Protein AF-A0A2H9NVJ7-F1 (afdb_monomer)

Foldseek 3Di:
DDLLVVVLVVCVVPFKDWLVVSCVSVVHDSVVSVVSLVVCVVVVQKPWFLQDDPNTTIIGGPVSLVVCVVRLVSDDPLLNVLLVVCVVLQKDWLVPDDPSSNVSLVSRCSQWPWDWDADPNDITIMTGGPPDDPVVRVVSVVVVVPPPPDPDPPPPPPDDDDDDDDDDDDDDDDDDDDDDDDDDDDDDDDDDDDDDDDDDDDDDDDDDDDDDDDDDDDDDDDDDDDPPVVVPVVVVPPPPPPPPPDPPPDPPPPDPPDPPPPDPDDDDDDDDDDDDDDDDDDDDDDDDD

Mean predicted aligned error: 20.45 Å

Radius of gyration: 36.7 Å; Cα contacts (8 Å, |Δi|>4): 186; chains: 1; bounding box: 92×81×90 Å

pLDDT: mean 72.99, std 21.37, range [38.97, 97.5]

Nearest PDB structures (foldseek):
  2mlg-assembly1_A  TM=7.583E-01  e=3.151E-02  Fuselloviridae
  3e6m-assembly4_H  TM=6.220E-01  e=2.799E-02  Ruegeria pomeroyi
  4xrf-assembly1_A  TM=5.186E-01  e=1.377E-02  Bacillus cereus ATCC 14579
  1ub9-assembly1_A-2  TM=5.862E-01  e=5.366E-02  Pyrococcus horikoshii OT3
  4rgu-assembly1_A-2  TM=5.261E-01  e=1.228E-01  Acinetobacter baylyi ADP1

Structure (mmCIF, N/CA/C/O backbone):
data_AF-A0A2H9NVJ7-F1
#
_entry.id   AF-A0A2H9NVJ7-F1
#
loop_
_atom_site.group_PDB
_atom_site.id
_atom_site.type_symbol
_atom_site.label_atom_id
_atom_site.label_alt_id
_atom_site.label_comp_id
_atom_site.label_asym_id
_atom_site.label_entity_id
_atom_site.label_seq_id
_atom_site.pdbx_PDB_ins_code
_atom_site.Cartn_x
_atom_site.Cartn_y
_atom_site.Cartn_z
_atom_site.occupancy
_atom_site.B_iso_or_equiv
_atom_site.auth_seq_id
_atom_site.auth_comp_id
_atom_site.auth_asym_id
_atom_site.auth_atom_id
_atom_site.pdbx_PDB_model_num
ATOM 1 N N . MET A 1 1 ? 4.574 1.758 -29.906 1.00 70.31 1 MET A N 1
ATOM 2 C CA . MET A 1 1 ? 3.796 1.728 -28.650 1.00 70.31 1 MET A CA 1
ATOM 3 C C . MET A 1 1 ? 4.469 2.664 -27.681 1.00 70.31 1 MET A C 1
ATOM 5 O O . MET A 1 1 ? 5.683 2.565 -27.531 1.00 70.31 1 MET A O 1
ATOM 9 N N . ASP A 1 2 ? 3.703 3.551 -27.061 1.00 91.19 2 ASP A N 1
ATOM 10 C CA . ASP A 1 2 ? 4.232 4.455 -26.045 1.00 91.19 2 ASP A CA 1
ATOM 11 C C . ASP A 1 2 ? 4.721 3.659 -24.836 1.00 91.19 2 ASP A C 1
ATOM 13 O O . ASP A 1 2 ? 4.083 2.690 -24.408 1.00 91.19 2 ASP A O 1
ATOM 17 N N . SER A 1 3 ? 5.851 4.068 -24.263 1.00 93.31 3 SER A N 1
ATOM 18 C CA . SER A 1 3 ? 6.475 3.344 -23.155 1.00 93.31 3 SER A CA 1
ATOM 19 C C . SER A 1 3 ? 5.534 3.194 -21.952 1.00 93.31 3 SER A C 1
ATOM 21 O O . SER A 1 3 ? 5.498 2.136 -21.333 1.00 93.31 3 SER A O 1
ATOM 23 N N . TYR A 1 4 ? 4.696 4.199 -21.675 1.00 95.62 4 TYR A N 1
ATOM 24 C CA . TYR A 1 4 ? 3.669 4.162 -20.626 1.00 95.62 4 TYR A CA 1
ATOM 25 C C . TYR A 1 4 ? 2.626 3.054 -20.837 1.00 95.62 4 TYR A C 1
ATOM 27 O O . TYR A 1 4 ? 2.296 2.324 -19.903 1.00 95.62 4 TYR A O 1
ATOM 35 N N . GLN A 1 5 ? 2.144 2.871 -22.071 1.00 95.62 5 GLN A N 1
ATOM 36 C CA . GLN A 1 5 ? 1.185 1.808 -22.389 1.00 95.62 5 GLN A CA 1
ATOM 37 C C . GLN A 1 5 ? 1.805 0.427 -22.181 1.00 95.62 5 GLN A C 1
ATOM 39 O O . GLN A 1 5 ? 1.148 -0.477 -21.663 1.00 95.62 5 GLN A O 1
ATOM 44 N N . ARG A 1 6 ? 3.088 0.279 -22.530 1.00 96.00 6 ARG A N 1
ATOM 45 C CA . ARG A 1 6 ? 3.836 -0.959 -22.303 1.00 96.00 6 ARG A CA 1
ATOM 46 C C . ARG A 1 6 ? 3.973 -1.279 -20.811 1.00 96.00 6 ARG A C 1
ATOM 48 O O . ARG A 1 6 ? 3.776 -2.431 -20.441 1.00 96.00 6 ARG A O 1
ATOM 55 N N . ILE A 1 7 ? 4.214 -0.282 -19.951 1.00 96.81 7 ILE A N 1
ATOM 56 C CA . ILE A 1 7 ? 4.229 -0.465 -18.483 1.00 96.81 7 ILE A CA 1
ATOM 57 C C . ILE A 1 7 ? 2.873 -0.975 -17.992 1.00 96.81 7 ILE A C 1
ATOM 59 O O . ILE A 1 7 ? 2.813 -1.973 -17.280 1.00 96.81 7 ILE A O 1
ATOM 63 N N . VAL A 1 8 ? 1.776 -0.331 -18.398 1.00 96.44 8 VAL A N 1
ATOM 64 C CA . VAL A 1 8 ? 0.427 -0.733 -17.968 1.00 96.44 8 VAL A CA 1
ATOM 65 C C . VAL A 1 8 ? 0.097 -2.155 -18.433 1.00 96.44 8 VAL A C 1
ATOM 67 O O . VAL A 1 8 ? -0.451 -2.939 -17.662 1.00 96.44 8 VAL A O 1
ATOM 70 N N . GLN A 1 9 ? 0.448 -2.527 -19.668 1.00 96.06 9 GLN A N 1
ATOM 71 C CA . GLN A 1 9 ? 0.280 -3.901 -20.159 1.00 96.06 9 GLN A CA 1
ATOM 72 C C . GLN A 1 9 ? 1.114 -4.902 -19.355 1.00 96.06 9 GLN A C 1
ATOM 74 O O . GLN A 1 9 ? 0.604 -5.949 -18.959 1.00 96.06 9 GLN A O 1
ATOM 79 N N . PHE A 1 10 ? 2.366 -4.560 -19.058 1.00 96.50 10 PHE A N 1
ATOM 80 C CA . PHE A 1 10 ? 3.242 -5.384 -18.234 1.00 96.50 10 PHE A CA 1
ATOM 81 C C . PHE A 1 10 ? 2.659 -5.609 -16.828 1.00 96.50 10 PHE A C 1
ATOM 83 O O . PHE A 1 10 ? 2.593 -6.747 -16.366 1.00 96.50 10 PHE A O 1
ATOM 90 N N . MET A 1 11 ? 2.134 -4.560 -16.186 1.00 96.62 11 MET A N 1
ATOM 91 C CA . MET A 1 11 ? 1.470 -4.645 -14.876 1.00 96.62 11 MET A CA 1
ATOM 92 C C . MET A 1 11 ? 0.169 -5.457 -14.906 1.00 96.62 11 MET A C 1
ATOM 94 O O . MET A 1 11 ? -0.138 -6.172 -13.955 1.00 96.62 11 MET A O 1
ATOM 98 N N . LYS A 1 12 ? -0.601 -5.404 -16.000 1.00 96.00 12 LYS A N 1
ATOM 99 C CA . LYS A 1 12 ? -1.799 -6.250 -16.159 1.00 96.00 12 LYS A CA 1
ATOM 100 C C . LYS A 1 12 ? -1.454 -7.739 -16.167 1.00 96.00 12 LYS A C 1
ATOM 102 O O . LYS A 1 12 ? -2.226 -8.532 -15.644 1.00 96.00 12 LYS A O 1
ATOM 107 N N . LEU A 1 13 ? -0.314 -8.103 -16.755 1.00 95.12 13 LEU A N 1
ATOM 108 C CA . LEU A 1 13 ? 0.129 -9.493 -16.874 1.00 95.12 13 LEU A CA 1
ATOM 109 C C . LEU A 1 13 ? 0.845 -10.003 -15.619 1.00 95.12 13 LEU A C 1
ATOM 111 O O . LEU A 1 13 ? 0.696 -11.169 -15.268 1.00 95.12 13 LEU A O 1
ATOM 115 N N . LYS A 1 14 ? 1.657 -9.158 -14.973 1.00 94.81 14 LYS A N 1
ATOM 116 C CA . LYS A 1 14 ? 2.504 -9.553 -13.836 1.00 94.81 14 LYS A CA 1
ATOM 117 C C . LYS A 1 14 ? 1.913 -9.232 -12.463 1.00 94.81 14 LYS A C 1
ATOM 119 O O . LYS A 1 14 ? 2.293 -9.898 -11.509 1.00 94.81 14 LYS A O 1
ATOM 124 N N . GLY A 1 15 ? 1.014 -8.254 -12.356 1.00 95.25 15 GLY A N 1
ATOM 125 C CA . GLY A 1 15 ? 0.514 -7.747 -11.075 1.00 95.25 15 GLY A CA 1
ATOM 126 C C . GLY A 1 15 ? 1.316 -6.542 -10.562 1.00 95.25 15 GLY A C 1
ATOM 127 O O . GLY A 1 15 ? 1.793 -5.743 -11.374 1.00 95.25 15 GLY A O 1
ATOM 128 N N . PRO A 1 16 ? 1.462 -6.385 -9.231 1.00 96.44 16 PRO A N 1
ATOM 129 C CA . PRO A 1 16 ? 2.300 -5.352 -8.629 1.00 96.44 16 PRO A CA 1
ATOM 130 C C . PRO A 1 16 ? 3.761 -5.461 -9.083 1.00 96.44 16 PRO A C 1
ATOM 132 O O . PRO A 1 16 ? 4.341 -6.547 -9.093 1.00 96.44 16 PRO A O 1
ATOM 135 N N . VAL A 1 17 ? 4.371 -4.334 -9.448 1.00 97.06 17 VAL A N 1
ATOM 136 C CA . VAL A 1 17 ? 5.729 -4.281 -10.003 1.00 97.06 17 VAL A CA 1
ATOM 137 C C . VAL A 1 17 ? 6.641 -3.336 -9.235 1.00 97.06 17 VAL A C 1
ATOM 139 O O . VAL A 1 17 ? 6.217 -2.333 -8.658 1.00 97.06 17 VAL A O 1
ATOM 142 N N . LEU A 1 18 ? 7.935 -3.642 -9.291 1.00 97.12 18 LEU A N 1
ATOM 143 C CA . LEU A 1 18 ? 9.013 -2.778 -8.818 1.00 97.12 18 LEU A CA 1
ATOM 144 C C . LEU A 1 18 ? 9.619 -1.971 -9.976 1.00 97.12 18 LEU A C 1
ATOM 146 O O . LEU A 1 18 ? 9.695 -2.480 -11.101 1.00 97.12 18 LEU A O 1
ATOM 150 N N . PRO A 1 19 ? 10.185 -0.777 -9.712 1.00 97.06 19 PRO A N 1
ATOM 151 C CA . PRO A 1 19 ? 10.874 0.008 -10.737 1.00 97.06 19 PRO A CA 1
ATOM 152 C C . PRO A 1 19 ? 11.974 -0.766 -11.472 1.00 97.06 19 PRO A C 1
ATOM 154 O O . PRO A 1 19 ? 12.153 -0.604 -12.674 1.00 97.06 19 PRO A O 1
ATOM 157 N N . VAL A 1 20 ? 12.679 -1.666 -10.778 1.00 97.06 20 VAL A N 1
ATOM 158 C CA . VAL A 1 20 ? 13.726 -2.518 -11.370 1.00 97.06 20 VAL A CA 1
ATOM 159 C C . VAL A 1 20 ? 13.159 -3.498 -12.404 1.00 97.06 20 VAL A C 1
ATOM 161 O O . VAL A 1 20 ? 13.820 -3.789 -13.398 1.00 97.06 20 VAL A O 1
ATOM 164 N N . GLN A 1 21 ? 11.946 -4.016 -12.200 1.00 96.94 21 GLN A N 1
ATOM 165 C CA . GLN A 1 21 ? 11.303 -4.923 -13.157 1.00 96.94 21 GLN A CA 1
ATOM 166 C C . GLN A 1 21 ? 10.868 -4.164 -14.413 1.00 96.94 21 GLN A C 1
ATOM 168 O O . GLN A 1 21 ? 11.115 -4.628 -15.523 1.00 96.94 21 GLN A O 1
ATOM 173 N N . VAL A 1 22 ? 10.308 -2.965 -14.236 1.00 97.38 22 VAL A N 1
ATOM 174 C CA . VAL A 1 22 ? 9.936 -2.079 -15.348 1.00 97.38 22 VAL A CA 1
ATOM 175 C C . VAL A 1 22 ? 11.166 -1.621 -16.134 1.00 97.38 22 VAL A C 1
ATOM 177 O O . VAL A 1 22 ? 11.151 -1.622 -17.362 1.00 97.38 22 VAL A O 1
ATOM 180 N N . ALA A 1 23 ? 12.257 -1.294 -15.441 1.00 97.19 23 ALA A N 1
ATOM 181 C CA . ALA A 1 23 ? 13.526 -0.930 -16.060 1.00 97.19 23 ALA A CA 1
ATOM 182 C C . ALA A 1 23 ? 14.061 -2.043 -16.974 1.00 97.19 23 ALA A C 1
ATOM 184 O O . ALA A 1 23 ? 14.463 -1.770 -18.103 1.00 97.19 23 ALA A O 1
ATOM 185 N N . LYS A 1 24 ? 13.992 -3.304 -16.523 1.00 97.00 24 LYS A N 1
ATOM 186 C CA . LYS A 1 24 ? 14.373 -4.475 -17.330 1.00 97.00 24 LYS A CA 1
ATOM 187 C C . LYS A 1 24 ? 13.480 -4.642 -18.560 1.00 97.00 24 LYS A C 1
ATOM 189 O O . LYS A 1 24 ? 13.999 -4.835 -19.652 1.00 97.00 24 LYS A O 1
ATOM 194 N N . GLU A 1 25 ? 1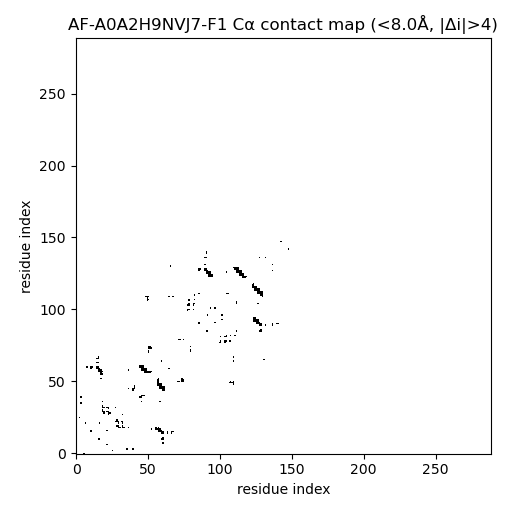2.163 -4.524 -18.395 1.00 95.88 25 GLU A N 1
ATOM 195 C CA . GLU A 1 25 ? 11.196 -4.662 -19.494 1.00 95.88 25 GLU A CA 1
ATOM 196 C C . GLU A 1 25 ? 11.385 -3.588 -20.578 1.00 95.88 25 GLU A C 1
ATOM 198 O O . GLU A 1 25 ? 11.319 -3.870 -21.774 1.00 95.88 25 GLU A O 1
ATOM 203 N N . LEU A 1 26 ? 11.660 -2.348 -20.168 1.00 95.62 26 LEU A N 1
ATOM 204 C CA . LEU A 1 26 ? 11.859 -1.220 -21.079 1.00 95.62 26 LEU A CA 1
ATOM 205 C C . LEU A 1 26 ? 13.315 -1.031 -21.524 1.00 95.62 26 LEU A C 1
ATOM 207 O O . LEU A 1 26 ? 13.588 -0.111 -22.290 1.00 95.62 26 LEU A O 1
ATOM 211 N N . SER A 1 27 ? 14.243 -1.873 -21.055 1.00 95.56 27 SER A N 1
ATOM 212 C CA . SER A 1 27 ? 15.690 -1.713 -21.279 1.00 95.56 27 SER A CA 1
ATOM 213 C C . SER A 1 27 ? 16.203 -0.313 -20.904 1.00 95.56 27 SER A C 1
ATOM 215 O O . SER A 1 27 ? 17.007 0.286 -21.614 1.00 95.56 27 SER A O 1
ATOM 217 N N . THR A 1 28 ? 15.717 0.223 -19.783 1.00 96.38 28 THR A N 1
ATOM 218 C CA . THR A 1 28 ? 16.098 1.538 -19.249 1.00 96.38 28 THR A CA 1
ATOM 219 C C . THR A 1 28 ? 16.654 1.423 -17.828 1.00 96.38 28 THR A C 1
ATOM 221 O O . THR A 1 28 ? 16.797 0.327 -17.289 1.00 96.38 28 THR A O 1
ATOM 224 N N . ASN A 1 29 ? 17.001 2.548 -17.205 1.00 96.69 29 ASN A N 1
ATOM 225 C CA . ASN A 1 29 ? 17.469 2.587 -15.823 1.00 96.69 29 ASN A CA 1
ATOM 226 C C . ASN A 1 29 ? 16.302 2.690 -14.817 1.00 96.69 29 ASN A C 1
ATOM 228 O O . ASN A 1 29 ? 15.195 3.129 -15.137 1.00 96.69 29 ASN A O 1
ATOM 232 N N . SER A 1 30 ? 16.545 2.275 -13.571 1.00 95.62 30 SER A N 1
ATOM 233 C CA . SER A 1 30 ? 15.527 2.273 -12.509 1.00 95.62 30 SER A CA 1
ATOM 234 C C . SER A 1 30 ? 15.040 3.672 -12.132 1.00 95.62 30 SER A C 1
ATOM 236 O O . SER A 1 30 ? 13.892 3.812 -11.714 1.00 95.62 30 SER A O 1
ATOM 238 N N . ILE A 1 31 ? 15.872 4.704 -12.300 1.00 96.56 31 ILE A N 1
ATOM 239 C CA . ILE A 1 31 ? 15.520 6.100 -12.006 1.00 96.56 31 ILE A CA 1
ATOM 240 C C . ILE A 1 31 ? 14.450 6.584 -12.989 1.00 96.56 31 ILE A C 1
ATOM 242 O O . ILE A 1 31 ? 13.404 7.070 -12.565 1.00 96.56 31 ILE A O 1
ATOM 246 N N . LEU A 1 32 ? 14.664 6.374 -14.291 1.00 97.19 32 LEU A N 1
ATOM 247 C CA . LEU A 1 32 ? 13.709 6.730 -15.335 1.00 97.19 32 LEU A CA 1
ATOM 248 C C . LEU A 1 32 ? 12.433 5.901 -15.202 1.00 97.19 32 LEU A C 1
ATOM 250 O O . LEU A 1 32 ? 11.344 6.459 -15.259 1.00 97.19 32 LEU A O 1
ATOM 254 N N . ALA A 1 33 ? 12.547 4.597 -14.932 1.00 97.50 33 ALA A N 1
ATOM 255 C CA . ALA A 1 33 ? 11.380 3.760 -14.662 1.00 97.50 33 ALA A CA 1
ATOM 256 C C . ALA A 1 33 ? 10.565 4.268 -13.454 1.00 97.50 33 ALA A C 1
ATOM 258 O O . ALA A 1 33 ? 9.339 4.310 -13.521 1.00 97.50 33 ALA A O 1
ATOM 259 N N . SER A 1 34 ? 11.227 4.705 -12.375 1.00 96.44 34 SER A N 1
ATOM 260 C CA . SER A 1 34 ? 10.564 5.288 -11.197 1.00 96.44 34 SER A CA 1
ATOM 261 C C . SER A 1 34 ? 9.870 6.610 -11.522 1.00 96.44 34 SER A C 1
ATOM 263 O O . SER A 1 34 ? 8.749 6.833 -11.066 1.00 96.44 34 SER A O 1
ATOM 265 N N . ALA A 1 35 ? 10.501 7.470 -12.329 1.00 97.50 35 ALA A N 1
ATOM 266 C CA . ALA A 1 35 ? 9.895 8.711 -12.803 1.00 97.50 35 ALA A CA 1
ATOM 267 C C . ALA A 1 35 ? 8.634 8.421 -13.633 1.00 97.50 35 ALA A C 1
ATOM 269 O O . ALA A 1 35 ? 7.563 8.929 -13.317 1.00 97.50 35 ALA A O 1
ATOM 270 N N . MET A 1 36 ? 8.717 7.499 -14.596 1.00 97.44 36 MET A N 1
ATOM 271 C CA . MET A 1 36 ? 7.579 7.113 -15.439 1.00 97.44 36 MET A CA 1
ATOM 272 C C . MET A 1 36 ? 6.424 6.502 -14.634 1.00 97.44 36 MET A C 1
ATOM 274 O O . MET A 1 36 ? 5.258 6.786 -14.901 1.00 97.44 36 MET A O 1
ATOM 278 N N . LEU A 1 37 ? 6.725 5.673 -13.631 1.00 97.50 37 LEU A N 1
ATOM 279 C CA . LEU A 1 37 ? 5.718 5.125 -12.717 1.00 97.50 37 LEU A CA 1
ATOM 280 C C . LEU A 1 37 ? 5.087 6.212 -11.835 1.00 97.50 37 LEU A C 1
ATOM 282 O O . LEU A 1 37 ? 3.889 6.162 -11.559 1.00 97.50 37 LEU A O 1
ATOM 286 N N . SER A 1 38 ? 5.871 7.207 -11.418 1.00 97.06 38 SER A N 1
ATOM 287 C CA . SER A 1 38 ? 5.385 8.350 -10.635 1.00 97.06 38 SER A CA 1
ATOM 288 C C . SER A 1 38 ? 4.488 9.270 -11.469 1.00 97.06 38 SER A C 1
ATOM 290 O O . SER A 1 38 ? 3.475 9.755 -10.962 1.00 97.06 38 SER A O 1
ATOM 292 N N . ASP A 1 39 ? 4.783 9.441 -12.761 1.00 97.25 39 ASP A N 1
ATOM 293 C CA . ASP A 1 39 ? 3.901 10.137 -13.704 1.00 97.25 39 ASP A CA 1
ATOM 294 C C . ASP A 1 39 ? 2.567 9.395 -13.860 1.00 97.25 39 ASP A C 1
ATOM 296 O O . ASP A 1 39 ? 1.501 10.002 -13.747 1.00 97.25 39 ASP A O 1
ATOM 300 N N . LEU A 1 40 ? 2.602 8.069 -14.051 1.00 96.94 40 LEU A N 1
ATOM 301 C CA . LEU A 1 40 ? 1.391 7.239 -14.134 1.00 96.94 40 LEU A CA 1
ATOM 302 C C . LEU A 1 40 ? 0.562 7.294 -12.848 1.00 96.94 40 LEU A C 1
ATOM 304 O O . LEU A 1 40 ? -0.671 7.307 -12.904 1.00 96.94 40 LEU A O 1
ATOM 308 N N . ALA A 1 41 ? 1.229 7.346 -11.695 1.00 96.81 41 ALA A N 1
ATOM 309 C CA . ALA A 1 41 ? 0.571 7.514 -10.408 1.00 96.81 41 ALA A CA 1
ATOM 310 C C . ALA A 1 41 ? -0.072 8.900 -10.261 1.00 96.81 41 ALA A C 1
ATOM 312 O O . ALA A 1 41 ? -1.210 9.008 -9.806 1.00 96.81 41 ALA A O 1
ATOM 313 N N . SER A 1 42 ? 0.605 9.951 -10.727 1.00 97.12 42 SER A N 1
ATOM 314 C CA . SER A 1 42 ? 0.068 11.319 -10.756 1.00 97.12 42 SER A CA 1
ATOM 315 C C . SER A 1 42 ? -1.161 11.428 -11.665 1.00 97.12 42 SER A C 1
ATOM 317 O O . SER A 1 42 ? -2.122 12.125 -11.343 1.00 97.12 42 SER A O 1
ATOM 319 N N . GLN A 1 43 ? -1.179 10.660 -12.758 1.00 96.62 43 GLN A N 1
ATOM 320 C CA . GLN A 1 43 ? -2.328 10.503 -13.656 1.00 96.62 43 GLN A CA 1
ATOM 321 C C . GLN A 1 43 ? -3.408 9.542 -13.118 1.00 96.62 43 GLN A C 1
ATOM 323 O O . GLN A 1 43 ? -4.392 9.287 -13.810 1.00 96.62 43 GLN A O 1
ATOM 328 N N . LYS A 1 44 ? -3.246 8.999 -11.902 1.00 95.62 44 LYS A N 1
ATOM 329 C CA . LYS A 1 44 ? -4.155 8.035 -11.251 1.00 95.62 44 LYS A CA 1
ATOM 330 C C . LYS A 1 44 ? -4.379 6.732 -12.035 1.00 95.62 44 LYS A C 1
ATOM 332 O O . LYS A 1 44 ? -5.349 6.024 -11.774 1.00 95.62 44 LYS A O 1
ATOM 337 N N . GLN A 1 45 ? -3.493 6.391 -12.974 1.00 95.81 45 GLN A N 1
ATOM 338 C CA . GLN A 1 45 ? -3.555 5.111 -13.693 1.00 95.81 45 GLN A CA 1
ATOM 339 C C . GLN A 1 45 ? -2.960 3.966 -12.868 1.00 95.81 45 GLN A C 1
ATOM 341 O O . GLN A 1 45 ? -3.375 2.816 -12.992 1.00 95.81 45 GLN A O 1
ATOM 346 N N . VAL A 1 46 ? -1.990 4.297 -12.019 1.00 96.81 46 VAL A N 1
ATOM 347 C CA . VAL A 1 46 ? -1.266 3.380 -11.138 1.00 96.81 46 VAL A CA 1
ATOM 348 C C . VAL A 1 46 ? -1.376 3.895 -9.701 1.00 96.81 46 VAL A C 1
ATOM 350 O O . VAL A 1 46 ? -1.470 5.098 -9.471 1.00 96.81 46 VAL A O 1
ATOM 353 N N . LYS A 1 47 ? -1.372 2.998 -8.718 1.00 96.56 47 LYS A N 1
ATOM 354 C CA . LYS A 1 47 ? -1.281 3.334 -7.295 1.00 96.56 47 LYS A CA 1
ATOM 355 C C . LYS A 1 47 ? 0.097 2.961 -6.760 1.00 96.56 47 LYS A C 1
ATOM 357 O O . LYS A 1 47 ? 0.708 1.989 -7.204 1.00 96.56 47 LYS A O 1
ATOM 362 N N . ILE A 1 48 ? 0.571 3.751 -5.803 1.00 96.12 48 ILE A N 1
ATOM 363 C CA . ILE A 1 48 ? 1.816 3.500 -5.077 1.00 96.12 48 ILE A CA 1
ATOM 364 C C . ILE A 1 48 ? 1.447 2.817 -3.765 1.00 96.12 48 ILE A C 1
ATOM 366 O O . ILE A 1 48 ? 0.612 3.330 -3.023 1.00 96.12 48 ILE A O 1
ATOM 370 N N . SER A 1 49 ? 2.064 1.673 -3.499 1.00 94.94 49 SER A N 1
ATOM 371 C CA . SER A 1 49 ? 1.929 0.941 -2.245 1.00 94.94 49 SER A CA 1
ATOM 372 C C . SER A 1 49 ? 2.888 1.498 -1.189 1.00 94.94 49 SER A C 1
ATOM 374 O O . SER A 1 49 ? 4.001 1.943 -1.481 1.00 94.94 49 SER A O 1
ATOM 376 N N . SER A 1 50 ? 2.446 1.469 0.064 1.00 92.56 50 SER A N 1
ATOM 377 C CA . SER A 1 50 ? 3.264 1.701 1.255 1.00 92.56 50 SER A CA 1
ATOM 378 C C . SER A 1 50 ? 4.315 0.608 1.502 1.00 92.56 50 SER A C 1
ATOM 380 O O . SER A 1 50 ? 5.353 0.891 2.108 1.00 92.56 50 SER A O 1
ATOM 382 N N . VAL A 1 51 ? 4.091 -0.613 1.003 1.00 93.00 51 VAL A N 1
ATOM 383 C CA . VAL A 1 51 ? 5.032 -1.733 1.123 1.00 93.00 51 VAL A CA 1
ATOM 384 C C . VAL A 1 51 ? 6.281 -1.463 0.285 1.00 93.00 51 VAL A C 1
ATOM 386 O O . VAL A 1 51 ? 6.211 -1.115 -0.898 1.00 93.00 51 VAL A O 1
ATOM 389 N N . LYS A 1 52 ? 7.451 -1.653 0.902 1.00 92.56 52 LYS A N 1
ATOM 390 C CA . LYS A 1 52 ? 8.754 -1.483 0.253 1.00 92.56 52 LYS A CA 1
ATOM 391 C C . LYS A 1 52 ? 9.479 -2.817 0.155 1.00 92.56 52 LYS A C 1
ATOM 393 O O . LYS A 1 52 ? 9.653 -3.499 1.158 1.00 92.56 52 LYS A O 1
ATOM 398 N N . VAL A 1 53 ? 9.988 -3.132 -1.031 1.00 93.12 53 VAL A N 1
ATOM 399 C CA . VAL A 1 53 ? 10.856 -4.292 -1.274 1.00 93.12 53 VAL A CA 1
ATOM 400 C C . VAL A 1 53 ? 12.237 -3.774 -1.660 1.00 93.12 53 VAL A C 1
ATOM 402 O O . VAL A 1 53 ? 12.381 -3.031 -2.631 1.00 93.12 53 VAL A O 1
ATOM 405 N N . GLY A 1 54 ? 13.261 -4.100 -0.865 1.00 89.38 54 GLY A N 1
ATOM 406 C CA . GLY A 1 54 ? 14.626 -3.609 -1.101 1.00 89.38 54 GLY A CA 1
ATOM 407 C C . GLY A 1 54 ? 14.734 -2.075 -1.113 1.00 89.38 54 GLY A C 1
ATOM 408 O O . GLY A 1 54 ? 15.510 -1.515 -1.880 1.00 89.38 54 GLY A O 1
ATOM 409 N N . GLY A 1 55 ? 13.901 -1.387 -0.323 1.00 90.00 55 GLY A N 1
ATOM 410 C CA . GLY A 1 55 ? 13.863 0.078 -0.231 1.00 90.00 55 GLY A CA 1
ATOM 411 C C . GLY A 1 55 ? 13.036 0.787 -1.311 1.00 90.00 55 GLY A C 1
ATOM 412 O O . GLY A 1 55 ? 12.752 1.973 -1.157 1.00 90.00 55 GLY A O 1
ATOM 413 N N . SER A 1 56 ? 12.594 0.080 -2.354 1.00 93.44 56 SER A N 1
ATOM 414 C CA . SER A 1 56 ? 11.733 0.637 -3.406 1.00 93.44 56 SER A CA 1
ATOM 415 C C . SER A 1 56 ? 10.254 0.352 -3.122 1.00 93.44 56 SER A C 1
ATOM 417 O O . SER A 1 56 ? 9.939 -0.771 -2.721 1.00 93.44 56 SER A O 1
ATOM 419 N N . PRO A 1 57 ? 9.338 1.319 -3.321 1.00 95.00 57 PRO A N 1
ATOM 420 C CA . PRO A 1 57 ? 7.906 1.074 -3.187 1.00 95.00 57 PRO A CA 1
ATOM 421 C C . PRO A 1 57 ? 7.388 0.188 -4.327 1.00 95.00 57 PRO A C 1
ATOM 423 O O . PRO A 1 57 ? 7.940 0.185 -5.433 1.00 95.00 57 PRO A O 1
ATOM 426 N N . LEU A 1 58 ? 6.315 -0.549 -4.050 1.00 95.81 58 LEU A N 1
ATOM 427 C CA . LEU A 1 58 ? 5.578 -1.300 -5.063 1.00 95.81 58 LEU A CA 1
ATOM 428 C C . LEU A 1 58 ? 4.575 -0.401 -5.790 1.00 95.81 58 LEU A C 1
ATOM 430 O O . LEU A 1 58 ? 3.977 0.502 -5.206 1.00 95.81 58 LEU A O 1
ATOM 434 N N . TYR A 1 59 ? 4.366 -0.682 -7.069 1.00 97.19 59 TYR A N 1
ATOM 435 C CA . TYR A 1 59 ? 3.381 -0.008 -7.905 1.00 97.19 59 TYR A CA 1
ATOM 436 C C . TYR A 1 59 ? 2.377 -1.037 -8.403 1.00 97.19 59 TYR A C 1
ATOM 438 O O . TYR A 1 59 ? 2.769 -2.110 -8.851 1.00 97.19 59 TYR A O 1
ATOM 446 N N . PHE A 1 60 ? 1.086 -0.729 -8.351 1.00 96.94 60 PHE A N 1
ATOM 447 C CA . PHE A 1 60 ? 0.032 -1.671 -8.731 1.00 96.94 60 PHE A CA 1
ATOM 448 C C . PHE A 1 60 ? -1.119 -0.964 -9.446 1.00 96.94 60 PHE A C 1
ATOM 450 O O . PHE A 1 60 ? -1.300 0.249 -9.315 1.00 96.94 60 PHE A O 1
ATOM 457 N N . LEU A 1 61 ? -1.892 -1.708 -10.235 1.00 96.75 61 LEU A N 1
ATOM 458 C CA . LEU A 1 61 ? -3.089 -1.165 -10.875 1.00 96.75 61 LEU A CA 1
ATOM 459 C C . LEU A 1 61 ? -4.283 -1.215 -9.910 1.00 96.75 61 LEU A C 1
ATOM 461 O O . LEU A 1 61 ? -4.388 -2.157 -9.122 1.00 96.75 61 LEU A O 1
ATOM 465 N N . PRO A 1 62 ? -5.214 -0.247 -9.970 1.00 94.56 62 PRO A N 1
ATOM 466 C CA . PRO A 1 62 ? -6.451 -0.333 -9.198 1.00 94.56 62 PRO A CA 1
ATOM 467 C C . PRO A 1 62 ? -7.203 -1.630 -9.544 1.00 94.56 62 PRO A C 1
ATOM 469 O O . PRO A 1 62 ? -7.372 -1.954 -10.719 1.00 94.56 62 PRO A O 1
ATOM 472 N N . GLY A 1 63 ? -7.634 -2.379 -8.528 1.00 92.69 63 GLY A N 1
ATOM 473 C CA . GLY A 1 63 ? -8.233 -3.713 -8.660 1.00 92.69 63 GLY A CA 1
ATOM 474 C C . GLY A 1 63 ? -7.264 -4.873 -8.386 1.00 92.69 63 GLY A C 1
ATOM 475 O O . GLY A 1 63 ? -7.707 -6.009 -8.230 1.00 92.69 63 GLY A O 1
ATOM 476 N N . GLN A 1 64 ? -5.954 -4.612 -8.309 1.00 94.06 64 GLN A N 1
ATOM 477 C CA . GLN A 1 64 ? -4.930 -5.612 -7.975 1.00 94.06 64 GLN A CA 1
ATOM 478 C C . GLN A 1 64 ? -4.543 -5.612 -6.487 1.00 94.06 64 GLN A C 1
ATOM 480 O O . GLN A 1 64 ? -3.552 -6.237 -6.121 1.00 94.06 64 GLN A O 1
ATOM 485 N N . GLU A 1 65 ? -5.304 -4.943 -5.615 1.00 92.69 65 GLU A N 1
ATOM 486 C CA . GLU A 1 65 ? -4.991 -4.811 -4.184 1.00 92.69 65 GLU A CA 1
ATOM 487 C C . GLU A 1 65 ? -4.789 -6.175 -3.499 1.00 92.69 65 GLU A C 1
ATOM 489 O O . GLU A 1 65 ? -3.903 -6.319 -2.665 1.00 92.69 65 GLU A O 1
ATOM 494 N N . ARG A 1 66 ? -5.544 -7.203 -3.909 1.00 93.31 66 ARG A N 1
ATOM 495 C CA . ARG A 1 66 ? -5.434 -8.568 -3.359 1.00 93.31 66 ARG A CA 1
ATOM 496 C C . ARG A 1 66 ? -4.056 -9.201 -3.564 1.00 93.31 66 ARG A C 1
ATOM 498 O O . ARG A 1 66 ? -3.621 -10.000 -2.748 1.00 93.31 66 ARG A O 1
ATOM 505 N N . LEU A 1 67 ? -3.358 -8.841 -4.643 1.00 93.44 67 LEU A N 1
ATOM 506 C CA . LEU A 1 67 ? -2.024 -9.373 -4.942 1.00 93.44 67 LEU A CA 1
ATOM 507 C C . LEU A 1 67 ? -0.943 -8.772 -4.030 1.00 93.44 67 LEU A C 1
ATOM 509 O O . LEU A 1 67 ? 0.177 -9.270 -3.998 1.00 93.44 67 LEU A O 1
ATOM 513 N N . LEU A 1 68 ? -1.255 -7.711 -3.275 1.00 92.75 68 LEU A N 1
ATOM 514 C CA . LEU A 1 68 ? -0.316 -7.127 -2.316 1.00 92.75 68 LEU A CA 1
ATOM 515 C C . LEU A 1 68 ? -0.092 -8.029 -1.093 1.00 92.75 68 LEU A C 1
ATOM 517 O O . LEU A 1 68 ? 0.948 -7.896 -0.449 1.00 92.75 68 LEU A O 1
ATOM 521 N N . GLU A 1 69 ? -0.996 -8.971 -0.794 1.00 92.25 69 GLU A N 1
ATOM 522 C CA . GLU A 1 69 ? -0.809 -9.940 0.302 1.00 92.25 69 GLU A CA 1
ATOM 523 C C . GLU A 1 69 ? 0.441 -10.790 0.108 1.00 92.25 69 GLU A C 1
ATOM 525 O O . GLU A 1 69 ? 1.159 -11.070 1.068 1.00 92.25 69 GLU A O 1
ATOM 530 N N . GLU A 1 70 ? 0.760 -11.131 -1.144 1.00 92.69 70 GLU A N 1
ATOM 531 C CA . GLU A 1 70 ? 1.971 -11.8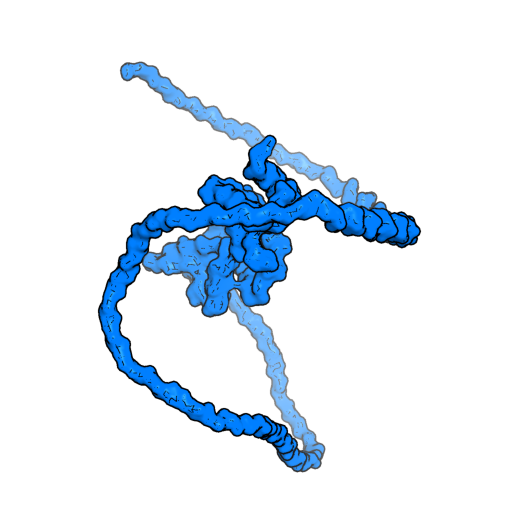76 -1.476 1.00 92.69 70 GLU A CA 1
ATOM 532 C C . GLU A 1 70 ? 3.226 -11.135 -1.020 1.00 92.69 70 GLU A C 1
ATOM 534 O O . GLU A 1 70 ? 4.233 -11.772 -0.748 1.00 92.69 70 GLU A O 1
ATOM 539 N N . PHE A 1 71 ? 3.172 -9.810 -0.863 1.00 92.81 71 PHE A N 1
ATOM 540 C CA . PHE A 1 71 ? 4.288 -8.981 -0.421 1.00 92.81 71 PHE A CA 1
ATOM 541 C C . PHE A 1 71 ? 4.252 -8.648 1.075 1.00 92.81 71 PHE A C 1
ATOM 543 O O . PHE A 1 71 ? 5.191 -8.022 1.567 1.00 92.81 71 PHE A O 1
ATOM 550 N N . ALA A 1 72 ? 3.248 -9.109 1.829 1.00 91.25 72 ALA A N 1
ATOM 551 C CA . ALA A 1 72 ? 3.137 -8.852 3.267 1.00 91.25 72 ALA A CA 1
ATOM 552 C C . ALA A 1 72 ? 4.339 -9.393 4.065 1.00 91.25 72 ALA A C 1
ATOM 554 O O . ALA A 1 72 ? 4.704 -8.842 5.099 1.00 91.25 72 ALA A O 1
ATOM 555 N N . HIS A 1 73 ? 5.025 -10.424 3.564 1.00 91.94 73 HIS A N 1
ATOM 556 C CA . HIS A 1 73 ? 6.239 -10.958 4.189 1.00 91.94 73 HIS A CA 1
ATOM 557 C C . HIS A 1 73 ? 7.446 -10.005 4.137 1.00 91.94 73 HIS A C 1
ATOM 559 O O . HIS A 1 73 ? 8.393 -10.190 4.895 1.00 91.94 73 HIS A O 1
ATOM 565 N N . HIS A 1 74 ? 7.419 -8.987 3.270 1.00 92.62 74 HIS A N 1
ATOM 566 C CA . HIS A 1 74 ? 8.440 -7.937 3.225 1.00 92.62 74 HIS A CA 1
ATOM 567 C C . HIS A 1 74 ? 8.179 -6.807 4.231 1.00 92.62 74 HIS A C 1
ATOM 569 O O . HIS A 1 74 ? 9.004 -5.900 4.358 1.00 92.62 74 HIS A O 1
ATOM 575 N N . LEU A 1 75 ? 7.041 -6.832 4.936 1.00 91.94 75 LEU A N 1
ATOM 576 C CA . LEU A 1 75 ? 6.768 -5.890 6.014 1.00 91.94 75 LEU A CA 1
ATOM 577 C C . LEU A 1 75 ? 7.764 -6.084 7.160 1.00 91.94 75 LEU A C 1
ATOM 579 O O . LEU A 1 75 ? 8.253 -7.182 7.425 1.00 91.94 75 LEU A O 1
ATOM 583 N N . ASN A 1 76 ? 8.032 -4.998 7.879 1.00 92.19 76 ASN A N 1
ATOM 584 C CA . ASN A 1 76 ? 8.839 -5.063 9.088 1.00 92.19 76 ASN A CA 1
ATOM 585 C C . ASN A 1 76 ? 8.129 -5.919 10.153 1.00 92.19 76 ASN A C 1
ATOM 587 O O . ASN A 1 76 ? 6.902 -5.972 10.181 1.00 92.19 76 ASN A O 1
ATOM 591 N N . GLU A 1 77 ? 8.863 -6.538 11.078 1.00 92.81 77 GLU A N 1
ATOM 592 C CA . GLU A 1 77 ? 8.292 -7.475 12.063 1.00 92.81 77 GLU A CA 1
ATOM 593 C C . GLU A 1 77 ? 7.152 -6.844 12.885 1.00 92.81 77 GLU A C 1
ATOM 595 O O . GLU A 1 77 ? 6.128 -7.471 13.154 1.00 92.81 77 GLU A O 1
ATOM 600 N N . LYS A 1 78 ? 7.301 -5.562 13.231 1.00 92.69 78 LYS A N 1
ATOM 601 C CA . LYS A 1 78 ? 6.299 -4.770 13.964 1.00 92.69 78 LYS A CA 1
ATOM 602 C C . LYS A 1 78 ? 5.016 -4.570 13.151 1.00 92.69 78 LYS A C 1
ATOM 604 O O . LYS A 1 78 ? 3.910 -4.723 13.670 1.00 92.69 78 LYS A O 1
ATOM 609 N N . ASP A 1 79 ? 5.178 -4.272 11.867 1.00 94.06 79 ASP A N 1
ATOM 610 C CA . ASP A 1 79 ? 4.073 -4.039 10.941 1.00 94.06 79 ASP A CA 1
ATOM 611 C C . ASP A 1 79 ? 3.381 -5.353 10.590 1.00 94.06 79 ASP A C 1
ATOM 613 O O . ASP A 1 79 ? 2.158 -5.394 10.535 1.00 94.06 79 ASP A O 1
ATOM 617 N N . LYS A 1 80 ? 4.142 -6.446 10.470 1.00 94.44 80 LYS A N 1
ATOM 618 C CA . LYS A 1 80 ? 3.609 -7.794 10.276 1.00 94.44 80 LYS A CA 1
ATOM 619 C C . LYS A 1 80 ? 2.724 -8.227 11.447 1.00 94.44 80 LYS A C 1
ATOM 621 O O . LYS A 1 80 ? 1.621 -8.704 11.222 1.00 94.44 80 LYS A O 1
ATOM 626 N N . ARG A 1 81 ? 3.143 -7.997 12.697 1.00 94.81 81 ARG A N 1
ATOM 627 C CA . ARG A 1 81 ? 2.286 -8.274 13.870 1.00 94.81 81 ARG A CA 1
ATOM 628 C C . ARG A 1 81 ? 0.980 -7.479 13.826 1.00 94.81 81 ARG A C 1
ATOM 630 O O . ARG A 1 81 ? -0.069 -7.997 14.188 1.00 94.81 81 ARG A O 1
ATOM 637 N N . THR A 1 82 ? 1.047 -6.227 13.376 1.00 95.44 82 THR A N 1
ATOM 638 C CA . THR A 1 82 ? -0.135 -5.366 13.230 1.00 95.44 82 THR A CA 1
ATOM 639 C C . THR A 1 82 ? -1.038 -5.826 12.087 1.00 95.44 82 THR A C 1
ATOM 641 O O . THR A 1 82 ? -2.256 -5.805 12.233 1.00 95.44 82 THR A O 1
ATOM 644 N N . TYR A 1 83 ? -0.450 -6.266 10.975 1.00 95.50 83 TYR A N 1
ATOM 645 C CA . TYR A 1 83 ? -1.143 -6.883 9.847 1.00 95.50 83 TYR A CA 1
ATOM 646 C C . TYR A 1 83 ? -1.905 -8.132 10.301 1.00 95.50 83 TYR A C 1
ATOM 648 O O . TYR A 1 83 ? -3.117 -8.189 10.117 1.00 95.50 83 TYR A O 1
ATOM 656 N N . ASP A 1 84 ? -1.224 -9.064 10.977 1.00 95.00 84 ASP A N 1
ATOM 657 C CA . ASP A 1 84 ? -1.811 -10.317 11.465 1.00 95.00 84 ASP A CA 1
ATOM 658 C C . ASP A 1 84 ? -2.969 -10.016 12.450 1.00 95.00 84 ASP A C 1
ATOM 660 O O . ASP A 1 84 ? -4.065 -10.562 12.338 1.00 95.00 84 ASP A O 1
ATOM 664 N N . PHE A 1 85 ? -2.772 -9.051 13.357 1.00 94.56 85 PHE A N 1
ATOM 665 C CA . PHE A 1 85 ? -3.790 -8.598 14.311 1.00 94.56 85 PHE A CA 1
ATOM 666 C C . PHE A 1 85 ? -5.014 -7.943 13.653 1.00 94.56 85 PHE A C 1
ATOM 668 O O . PHE A 1 85 ? -6.150 -8.171 14.080 1.00 94.56 85 PHE A O 1
ATOM 675 N N . LEU A 1 86 ? -4.803 -7.101 12.636 1.00 94.94 86 LEU A N 1
ATOM 676 C CA . LEU A 1 86 ? -5.892 -6.452 11.906 1.00 94.94 86 LEU A CA 1
ATOM 677 C C . LEU A 1 86 ? -6.663 -7.464 11.053 1.00 94.94 86 LEU A C 1
ATOM 679 O O . LEU A 1 86 ? -7.886 -7.373 10.976 1.00 94.94 86 LEU A O 1
ATOM 683 N N . GLN A 1 87 ? -5.966 -8.434 10.458 1.00 93.81 87 GLN A N 1
ATOM 684 C CA . GLN A 1 87 ? -6.570 -9.521 9.695 1.00 93.81 87 GLN A CA 1
ATOM 685 C C . GLN A 1 87 ? -7.454 -10.408 10.584 1.00 93.81 87 GLN A C 1
ATOM 687 O O . GLN A 1 87 ? -8.568 -10.741 10.189 1.00 93.81 87 GLN A O 1
ATOM 692 N N . GLU A 1 88 ? -6.999 -10.740 11.798 1.00 93.94 88 GLU A N 1
ATOM 693 C CA . GLU A 1 88 ? -7.761 -11.552 12.757 1.00 93.94 88 GLU A CA 1
ATOM 694 C C . GLU A 1 88 ? -9.002 -10.818 13.290 1.00 93.94 88 GLU A C 1
ATOM 696 O O . GLU A 1 88 ? -10.096 -11.380 13.335 1.00 93.94 88 GLU A O 1
ATOM 701 N N . LYS A 1 89 ? -8.856 -9.548 13.690 1.00 92.69 89 LYS A N 1
ATOM 702 C CA . LYS A 1 89 ? -9.964 -8.776 14.282 1.00 92.69 89 LYS A CA 1
ATOM 703 C C . LYS A 1 89 ? -10.919 -8.176 13.256 1.00 92.69 89 LYS A C 1
ATOM 705 O O . LYS A 1 89 ? -12.051 -7.837 13.605 1.00 92.69 89 LYS A O 1
ATOM 710 N N . GLY A 1 90 ? -10.464 -7.965 12.025 1.00 93.88 90 GLY A N 1
ATOM 711 C CA . GLY A 1 90 ? -11.191 -7.294 10.947 1.00 93.88 90 GLY A CA 1
ATOM 712 C C . GLY A 1 90 ? -11.317 -5.775 11.126 1.00 93.88 90 GLY A C 1
ATOM 713 O O . GLY A 1 90 ? -11.050 -5.022 10.190 1.00 93.88 90 GLY A O 1
ATOM 714 N N . VAL A 1 91 ? -11.707 -5.301 12.315 1.00 94.38 91 VAL A N 1
ATOM 715 C CA . VAL A 1 91 ? -11.821 -3.871 12.642 1.00 94.38 91 VAL A CA 1
ATOM 716 C C . VAL A 1 91 ? -11.189 -3.572 13.997 1.00 94.38 91 VAL A C 1
ATOM 718 O O . VAL A 1 91 ? -11.463 -4.235 14.998 1.00 94.38 91 VAL A O 1
ATOM 721 N N . VAL A 1 92 ? -10.367 -2.524 14.046 1.00 94.06 92 VAL A N 1
ATOM 722 C CA . VAL A 1 92 ? -9.663 -2.084 15.256 1.00 94.06 92 VAL A CA 1
ATOM 723 C C . VAL A 1 92 ? -9.965 -0.614 15.533 1.00 94.06 92 VAL A C 1
ATOM 725 O O . VAL A 1 92 ? -9.851 0.230 14.650 1.00 94.06 92 VAL A O 1
ATOM 728 N N . LYS A 1 93 ? -10.323 -0.282 16.777 1.00 93.19 93 LYS A N 1
ATOM 729 C CA . LYS A 1 93 ? -10.481 1.109 17.230 1.00 93.19 93 LYS A CA 1
ATOM 730 C C . LYS A 1 93 ? -9.118 1.714 17.568 1.00 93.19 93 LYS 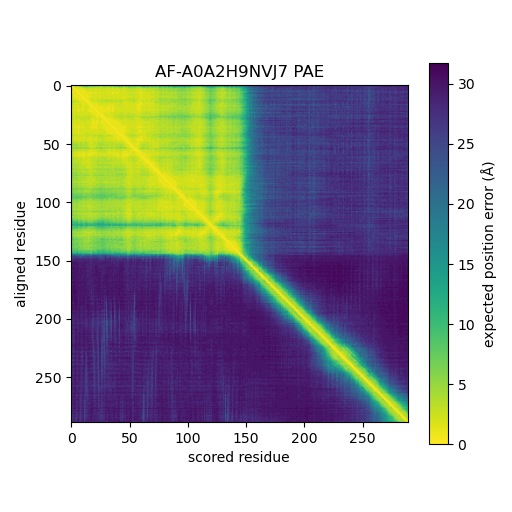A C 1
ATOM 732 O O . LYS A 1 93 ? -8.389 1.126 18.366 1.00 93.19 93 LYS A O 1
ATOM 737 N N . GLU A 1 94 ? -8.804 2.900 17.043 1.00 93.19 94 GLU A N 1
ATOM 738 C CA . GLU A 1 94 ? -7.501 3.545 17.279 1.00 93.19 94 GLU A CA 1
ATOM 739 C C . GLU A 1 94 ? -7.253 3.837 18.766 1.00 93.19 94 GLU A C 1
ATOM 741 O O . GLU A 1 94 ? -6.161 3.579 19.262 1.00 93.19 94 GLU A O 1
ATOM 746 N N . ASP A 1 95 ? -8.276 4.272 19.507 1.00 91.12 95 ASP A N 1
ATOM 747 C CA . ASP A 1 95 ? -8.162 4.600 20.939 1.00 91.12 95 ASP A CA 1
ATOM 748 C C . ASP A 1 95 ? -7.794 3.397 21.825 1.00 91.12 95 ASP A C 1
ATOM 750 O O . ASP A 1 95 ? -7.244 3.573 22.909 1.00 91.12 95 ASP A O 1
ATOM 754 N N . ARG A 1 96 ? -8.125 2.172 21.391 1.00 89.94 96 ARG A N 1
ATOM 755 C CA . ARG A 1 96 ? -7.847 0.935 22.142 1.00 89.94 96 ARG A CA 1
ATOM 756 C C . ARG A 1 96 ? -6.563 0.236 21.698 1.00 89.94 96 ARG A C 1
ATOM 758 O O . ARG A 1 96 ? -6.174 -0.739 22.330 1.00 89.94 96 ARG A O 1
ATOM 765 N N . ALA A 1 97 ? -5.950 0.676 20.603 1.00 92.00 97 ALA A N 1
ATOM 766 C CA . ALA A 1 97 ? -4.743 0.061 20.076 1.00 92.00 97 ALA A CA 1
ATOM 767 C C . ALA A 1 97 ? -3.496 0.583 20.805 1.00 92.00 97 ALA A C 1
ATOM 769 O O . ALA A 1 97 ? -3.397 1.773 21.118 1.00 92.00 97 ALA A O 1
ATOM 770 N N . ASP A 1 98 ? -2.517 -0.296 21.023 1.00 93.31 98 ASP A N 1
ATOM 771 C CA . ASP A 1 98 ? -1.234 0.080 21.612 1.00 93.31 98 ASP A CA 1
ATOM 772 C C . ASP A 1 98 ? -0.539 1.181 20.793 1.00 93.31 98 ASP A C 1
ATOM 774 O O . ASP A 1 98 ? -0.673 1.219 19.564 1.00 93.31 98 ASP A O 1
ATOM 778 N N . PRO A 1 99 ? 0.270 2.058 21.422 1.00 94.25 99 PRO A N 1
ATOM 779 C CA . PRO A 1 99 ? 0.975 3.126 20.716 1.00 94.25 99 PRO A CA 1
ATOM 780 C C . PRO A 1 99 ? 1.770 2.641 19.501 1.00 94.25 99 PRO A C 1
ATOM 782 O O . PRO A 1 99 ? 1.766 3.310 18.470 1.00 94.25 99 PRO A O 1
ATOM 785 N N . LEU A 1 100 ? 2.398 1.466 19.605 1.00 93.44 100 LEU A N 1
ATOM 786 C CA . LEU A 1 100 ? 3.148 0.857 18.511 1.00 93.44 100 LEU A CA 1
ATOM 787 C C . LEU A 1 100 ? 2.229 0.429 17.359 1.00 93.44 100 LEU A C 1
ATOM 789 O O . LEU A 1 100 ? 2.483 0.782 16.211 1.00 93.44 100 LEU A O 1
ATOM 793 N N . THR A 1 101 ? 1.129 -0.252 17.679 1.00 94.12 101 THR A N 1
ATOM 794 C CA . THR A 1 101 ? 0.112 -0.697 16.720 1.00 94.12 101 THR A CA 1
ATOM 795 C C . THR A 1 101 ? -0.491 0.486 15.966 1.00 94.12 101 THR A C 1
ATOM 797 O O . THR A 1 101 ? -0.653 0.415 14.754 1.00 94.12 101 THR A O 1
ATOM 800 N N . ARG A 1 102 ? -0.753 1.620 16.633 1.00 94.62 102 ARG A N 1
ATOM 801 C CA . ARG A 1 102 ? -1.260 2.839 15.967 1.00 94.62 102 ARG A CA 1
ATOM 802 C C . ARG A 1 102 ? -0.291 3.390 14.923 1.00 94.62 102 ARG A C 1
ATOM 804 O O . ARG A 1 102 ? -0.717 3.816 13.853 1.00 94.62 102 ARG A O 1
ATOM 811 N N . VAL A 1 103 ? 1.008 3.388 15.223 1.00 94.50 103 VAL A N 1
ATOM 812 C CA . VAL A 1 103 ? 2.035 3.827 14.266 1.00 94.50 103 VAL A CA 1
ATOM 813 C C . VAL A 1 103 ? 2.106 2.858 13.089 1.00 94.50 103 VAL A C 1
ATOM 815 O O . VAL A 1 103 ? 2.107 3.302 11.943 1.00 94.50 103 VAL A O 1
ATOM 818 N N . SER A 1 104 ? 2.087 1.552 13.361 1.00 94.75 104 SER A N 1
ATOM 819 C CA . SER A 1 104 ? 2.096 0.525 12.321 1.00 94.75 104 SER A CA 1
ATOM 820 C C . SER A 1 104 ? 0.846 0.569 11.440 1.00 94.75 104 SER A C 1
ATOM 822 O O . SER A 1 104 ? 0.989 0.535 10.225 1.00 94.75 104 SER A O 1
ATOM 824 N N . LEU A 1 105 ? -0.359 0.767 11.989 1.00 94.75 105 LEU A N 1
ATOM 825 C CA . LEU A 1 105 ? -1.602 0.928 11.212 1.00 94.75 105 LEU A CA 1
ATOM 826 C C . LEU A 1 105 ? -1.502 2.076 10.197 1.00 94.75 105 LEU A C 1
ATOM 828 O O . LEU A 1 105 ? -1.923 1.941 9.051 1.00 94.75 105 LEU A O 1
ATOM 832 N N . ARG A 1 106 ? -0.864 3.187 10.585 1.00 93.94 106 ARG A N 1
ATOM 833 C CA . ARG A 1 106 ? -0.592 4.314 9.681 1.00 93.94 106 ARG A CA 1
ATOM 834 C C . ARG A 1 106 ? 0.499 4.015 8.654 1.00 93.94 106 ARG A C 1
ATOM 836 O O . ARG A 1 106 ? 0.546 4.705 7.636 1.00 93.94 106 ARG A O 1
ATOM 843 N N . ALA A 1 107 ? 1.386 3.059 8.919 1.00 92.75 107 ALA A N 1
ATOM 844 C CA . ALA A 1 107 ? 2.413 2.618 7.982 1.00 92.75 107 ALA A CA 1
ATOM 845 C C . ALA A 1 107 ? 1.838 1.661 6.926 1.00 92.75 107 ALA A C 1
ATOM 847 O O . ALA A 1 107 ? 2.142 1.824 5.749 1.00 92.75 107 ALA A O 1
ATOM 848 N N . ILE A 1 108 ? 0.953 0.736 7.318 1.00 94.19 108 ILE A N 1
ATOM 849 C CA . ILE A 1 108 ? 0.359 -0.293 6.446 1.00 94.19 108 ILE A CA 1
ATOM 850 C C . ILE A 1 108 ? -0.955 0.146 5.776 1.00 94.19 108 ILE A C 1
ATOM 852 O O . ILE A 1 108 ? -1.952 -0.576 5.785 1.00 94.19 108 ILE A O 1
ATOM 856 N N . LYS A 1 109 ? -0.964 1.331 5.155 1.00 93.06 109 LYS A N 1
ATOM 857 C CA . LYS A 1 109 ? -2.175 1.936 4.552 1.00 93.06 109 LYS A CA 1
ATOM 858 C C . LYS A 1 109 ? -2.785 1.121 3.411 1.00 93.06 109 LYS A C 1
ATOM 860 O O . LYS A 1 109 ? -3.950 1.319 3.083 1.00 93.06 109 LYS A O 1
ATOM 865 N N . ASP A 1 110 ? -2.006 0.229 2.803 1.00 92.81 110 ASP A N 1
ATOM 866 C CA . ASP A 1 110 ? -2.503 -0.647 1.736 1.00 92.81 110 ASP A CA 1
ATOM 867 C C . ASP A 1 110 ? -3.463 -1.716 2.266 1.00 92.81 110 ASP A C 1
ATOM 869 O O . ASP A 1 110 ? -4.362 -2.146 1.549 1.00 92.81 110 ASP A O 1
ATOM 873 N N . PHE A 1 111 ? -3.283 -2.124 3.525 1.00 94.38 111 PHE A N 1
ATOM 874 C CA . PHE A 1 111 ? -4.057 -3.186 4.169 1.00 94.38 111 PHE A CA 1
ATOM 875 C C . PHE A 1 111 ? -5.029 -2.654 5.229 1.00 94.38 111 PHE A C 1
ATOM 877 O O . PHE A 1 111 ? -6.011 -3.318 5.570 1.00 94.38 111 PHE A O 1
ATOM 884 N N . ALA A 1 112 ? -4.764 -1.453 5.749 1.00 95.31 112 ALA A N 1
ATOM 885 C CA . ALA A 1 112 ? -5.552 -0.802 6.782 1.00 95.31 112 ALA A CA 1
ATOM 886 C C . ALA A 1 112 ? -6.238 0.454 6.231 1.00 95.31 112 ALA A C 1
ATOM 888 O O . ALA A 1 112 ? -5.598 1.476 5.975 1.00 95.31 112 ALA A O 1
ATOM 889 N N . VAL A 1 113 ? -7.562 0.389 6.086 1.00 94.69 113 VAL A N 1
ATOM 890 C CA . VAL A 1 113 ? -8.384 1.504 5.607 1.00 94.69 113 VAL A CA 1
ATOM 891 C C . VAL A 1 113 ? -8.930 2.282 6.810 1.00 94.69 113 VAL A C 1
ATOM 893 O O . VAL A 1 113 ? -9.686 1.707 7.599 1.00 94.69 113 VAL A O 1
ATOM 896 N N . PRO A 1 114 ? -8.577 3.568 6.981 1.00 94.88 114 PRO A N 1
ATOM 897 C CA . PRO A 1 114 ? -9.129 4.388 8.052 1.00 94.88 114 PRO A CA 1
ATOM 898 C C . PRO A 1 114 ? -10.609 4.690 7.789 1.00 94.88 114 PRO A C 1
ATOM 900 O O . PRO A 1 114 ? -11.004 5.026 6.673 1.00 94.88 114 PRO A O 1
ATOM 903 N N . LEU A 1 115 ? -11.424 4.586 8.833 1.00 93.12 115 LEU A N 1
ATOM 904 C CA . LEU A 1 115 ? -12.860 4.821 8.819 1.00 93.12 115 LEU A CA 1
ATOM 905 C C . LEU A 1 115 ? -13.251 5.648 10.046 1.00 93.12 115 LEU A C 1
ATOM 907 O O . LEU A 1 115 ? -13.087 5.217 11.185 1.00 93.12 115 LEU A O 1
ATOM 911 N N . GLU A 1 116 ? -13.788 6.839 9.813 1.00 92.44 116 GLU A N 1
ATOM 912 C CA . GLU A 1 116 ? -14.315 7.696 10.874 1.00 92.44 116 GLU A CA 1
ATOM 913 C C . GLU A 1 116 ? -15.789 7.368 11.120 1.00 92.44 116 GLU A C 1
ATOM 915 O O . GLU A 1 116 ? -16.598 7.359 10.191 1.00 92.44 116 GLU A O 1
ATOM 920 N N . ALA A 1 117 ? -16.145 7.104 12.376 1.00 88.50 117 ALA A N 1
ATOM 921 C CA . ALA A 1 117 ? -17.524 6.903 12.799 1.00 88.50 117 ALA A CA 1
ATOM 922 C C . ALA A 1 117 ? -17.876 7.895 13.909 1.00 88.50 117 ALA A C 1
ATOM 924 O O . ALA A 1 117 ? -17.160 8.015 14.905 1.00 88.50 117 ALA A O 1
ATOM 925 N N . GLU A 1 118 ? -18.988 8.605 13.742 1.00 88.88 118 GLU A N 1
ATOM 926 C CA . GLU A 1 118 ? -19.503 9.539 14.738 1.00 88.88 118 GLU A CA 1
ATOM 927 C C . GLU A 1 118 ? -20.576 8.855 15.583 1.00 88.88 118 GLU A C 1
ATOM 929 O O . GLU A 1 118 ? -21.587 8.381 15.064 1.00 88.88 118 GLU A O 1
ATOM 934 N N . VAL A 1 119 ? -20.357 8.794 16.897 1.00 83.75 119 VAL A N 1
ATOM 935 C CA . VAL A 1 119 ? -21.314 8.220 17.846 1.00 83.75 119 VAL A CA 1
ATOM 936 C C . VAL A 1 119 ? -21.539 9.210 18.976 1.00 83.75 119 VAL A C 1
ATOM 938 O O . VAL A 1 119 ? -20.594 9.627 19.640 1.00 83.75 119 VAL A O 1
ATOM 941 N N . LYS A 1 120 ? -22.804 9.589 19.200 1.00 83.44 120 LYS A N 1
ATOM 942 C CA . LYS A 1 120 ? -23.208 10.558 20.237 1.00 83.44 120 LYS A CA 1
ATOM 943 C C . LYS A 1 120 ? -22.458 11.904 20.137 1.00 83.44 120 LYS A C 1
ATOM 945 O O . LYS A 1 120 ? -22.134 12.503 21.156 1.00 83.44 120 LYS A O 1
ATOM 950 N N . GLY A 1 121 ? -22.157 12.356 18.916 1.00 87.31 121 GLY A N 1
ATOM 951 C CA . GLY A 1 121 ? -21.428 13.605 18.656 1.00 87.31 121 GLY A CA 1
ATOM 952 C C . GLY A 1 121 ? -19.910 13.528 18.863 1.00 87.31 121 GLY A C 1
ATOM 953 O O . GLY A 1 121 ? -19.229 14.543 18.741 1.00 87.31 121 GLY A O 1
ATOM 954 N N . VAL A 1 122 ? -19.359 12.346 19.168 1.00 89.81 122 VAL A N 1
ATOM 955 C CA . VAL A 1 122 ? -17.911 12.122 19.275 1.00 89.81 122 VAL A CA 1
ATOM 956 C C . VAL A 1 122 ? -17.431 11.329 18.066 1.00 89.81 122 VAL A C 1
ATOM 958 O O . VAL A 1 122 ? -17.945 10.249 17.765 1.00 89.81 122 VAL A O 1
ATOM 961 N N . LYS A 1 123 ? -16.424 11.863 17.372 1.00 93.25 123 LYS A N 1
ATOM 962 C CA . LYS A 1 123 ? -15.760 11.177 16.261 1.00 93.25 123 LYS A CA 1
ATOM 963 C C . LYS A 1 123 ? -14.765 10.157 16.802 1.00 93.25 123 LYS A C 1
ATOM 965 O O . LYS A 1 123 ? -13.873 10.506 17.571 1.00 93.25 123 LYS A O 1
ATOM 970 N N . HIS A 1 124 ? -14.902 8.910 16.374 1.00 91.81 124 HIS A N 1
ATOM 971 C CA . HIS A 1 124 ? -13.966 7.832 16.664 1.00 91.81 124 HIS A CA 1
ATOM 972 C C . HIS A 1 124 ? -13.350 7.313 15.366 1.00 91.81 124 HIS A C 1
ATOM 974 O O . HIS A 1 124 ? -14.058 7.076 14.386 1.00 91.81 124 HIS A O 1
ATOM 980 N N . LEU A 1 125 ? -12.033 7.108 15.379 1.00 93.56 125 LEU A N 1
ATOM 981 C CA . LEU A 1 125 ? -11.294 6.558 14.248 1.00 93.56 125 LEU A CA 1
ATOM 982 C C . LEU A 1 125 ? -11.142 5.041 14.404 1.00 93.56 125 LEU A C 1
ATOM 984 O O . LEU A 1 125 ? -10.675 4.530 15.430 1.00 93.56 125 LEU A O 1
ATOM 988 N N . PHE A 1 126 ? -11.554 4.329 13.367 1.00 94.69 126 PHE A N 1
ATOM 989 C CA . PHE A 1 126 ? -11.446 2.888 13.236 1.00 94.69 126 PHE A CA 1
ATOM 990 C C . PHE A 1 126 ? -10.563 2.548 12.043 1.00 94.69 126 PHE A C 1
ATOM 992 O O . PHE A 1 126 ? -10.505 3.278 11.061 1.00 94.69 126 PHE A O 1
ATOM 999 N N . TRP A 1 127 ? -9.892 1.412 12.122 1.00 95.69 127 TRP A N 1
ATOM 1000 C CA . TRP A 1 127 ? -9.113 0.842 11.037 1.00 95.69 127 TRP A CA 1
ATOM 1001 C C . TRP A 1 127 ? -9.794 -0.440 10.598 1.00 95.69 127 TRP A C 1
ATOM 1003 O O . TRP A 1 127 ? -10.000 -1.346 11.407 1.00 95.69 127 TRP A O 1
ATOM 1013 N N . LYS A 1 128 ? -10.176 -0.485 9.326 1.00 95.50 128 LYS A N 1
ATOM 1014 C CA . LYS A 1 128 ? -10.847 -1.612 8.689 1.00 95.50 128 LYS A CA 1
ATOM 1015 C C . LYS A 1 128 ? -9.841 -2.399 7.858 1.00 95.50 128 LYS A C 1
ATOM 1017 O O . LYS A 1 128 ? -9.055 -1.809 7.116 1.00 95.50 128 LYS A O 1
ATOM 1022 N N . TRP A 1 129 ? -9.909 -3.721 7.934 1.00 95.44 129 TRP A N 1
ATOM 1023 C CA . TRP A 1 129 ? -9.208 -4.603 7.013 1.00 95.44 129 TRP A CA 1
ATOM 1024 C C . TRP A 1 129 ? -9.639 -4.355 5.561 1.00 95.44 129 TRP A C 1
ATOM 1026 O O . TRP A 1 129 ? -10.829 -4.240 5.267 1.00 95.44 129 TRP A O 1
ATOM 1036 N N . TYR A 1 130 ? -8.680 -4.269 4.642 1.00 92.50 130 TYR A N 1
ATOM 1037 C CA . TYR A 1 130 ? -8.943 -3.825 3.272 1.00 92.50 130 TYR A CA 1
ATOM 1038 C C . TYR A 1 130 ? -9.852 -4.766 2.453 1.00 92.50 130 TYR A C 1
ATOM 1040 O O . TYR A 1 130 ? -10.564 -4.287 1.572 1.00 92.50 130 TYR A O 1
ATOM 1048 N N . LEU A 1 131 ? -9.883 -6.073 2.757 1.00 91.56 131 LEU A N 1
ATOM 1049 C CA . LEU A 1 131 ? -10.805 -7.030 2.115 1.00 91.56 131 LEU A CA 1
ATOM 1050 C C . LEU A 1 131 ? -12.197 -7.069 2.745 1.00 91.56 131 LEU A C 1
ATOM 1052 O O . LEU A 1 131 ? -13.075 -7.753 2.225 1.00 91.56 131 LEU A O 1
ATOM 1056 N N . LEU A 1 132 ? -12.397 -6.401 3.881 1.00 92.75 132 LEU A N 1
ATOM 1057 C CA . LEU A 1 132 ? -13.659 -6.458 4.599 1.00 92.75 132 LEU A CA 1
ATOM 1058 C C . LEU A 1 132 ? -14.681 -5.501 3.974 1.00 92.75 132 LEU A C 1
ATOM 1060 O O . LEU A 1 132 ? -14.399 -4.313 3.772 1.00 92.75 132 LEU A O 1
ATOM 1064 N N . ASP A 1 133 ? -15.889 -6.005 3.730 1.00 92.69 133 ASP A N 1
ATOM 1065 C CA . ASP A 1 133 ? -16.998 -5.202 3.219 1.00 92.69 133 ASP A CA 1
ATOM 1066 C C . ASP A 1 133 ? -17.414 -4.110 4.210 1.00 92.69 133 ASP A C 1
ATOM 1068 O O . ASP A 1 133 ? -17.434 -4.306 5.430 1.00 92.69 133 ASP A O 1
ATOM 1072 N N . ASP A 1 134 ? -17.821 -2.957 3.679 1.00 90.56 134 ASP A N 1
ATOM 1073 C CA . ASP A 1 134 ? -18.233 -1.807 4.491 1.00 90.56 134 ASP A CA 1
ATOM 1074 C C . ASP A 1 134 ? -19.448 -2.112 5.376 1.00 90.56 134 ASP A C 1
ATOM 1076 O O . ASP A 1 134 ? -19.577 -1.557 6.465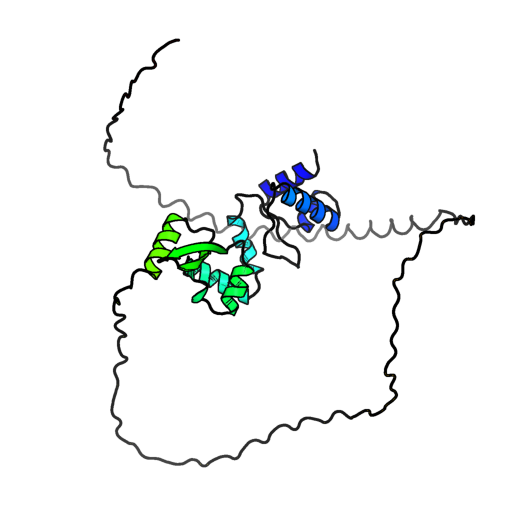 1.00 90.56 134 ASP A O 1
ATOM 1080 N N . ILE A 1 135 ? -20.341 -2.999 4.928 1.00 90.69 135 ILE A N 1
ATOM 1081 C CA . ILE A 1 135 ? -21.536 -3.404 5.682 1.00 90.69 135 ILE A CA 1
ATOM 1082 C C . ILE A 1 135 ? -21.128 -4.195 6.928 1.00 90.69 135 ILE A C 1
ATOM 1084 O O . ILE A 1 135 ? -21.562 -3.877 8.034 1.00 90.69 135 ILE A O 1
ATOM 1088 N N . VAL A 1 136 ? -20.243 -5.181 6.759 1.00 91.06 136 VAL A N 1
ATOM 1089 C CA . VAL A 1 136 ? -19.735 -6.009 7.862 1.00 91.06 136 VAL A CA 1
ATOM 1090 C C . VAL A 1 136 ? -18.908 -5.160 8.823 1.00 91.06 136 VAL A C 1
ATOM 1092 O O . VAL A 1 136 ? -19.055 -5.270 10.038 1.00 91.06 136 VAL A O 1
ATOM 1095 N N . ALA A 1 137 ? -18.086 -4.253 8.294 1.00 90.75 137 ALA A N 1
ATOM 1096 C CA . ALA A 1 137 ? -17.312 -3.331 9.112 1.00 90.75 137 ALA A CA 1
ATOM 1097 C C . ALA A 1 137 ? -18.203 -2.429 9.976 1.00 90.75 137 ALA A C 1
ATOM 1099 O O . ALA A 1 137 ? -17.917 -2.244 11.158 1.00 90.75 137 ALA A O 1
ATOM 1100 N N . LYS A 1 138 ? -19.307 -1.906 9.423 1.00 89.88 138 LYS A N 1
ATOM 1101 C CA . LYS A 1 138 ? -20.291 -1.120 10.183 1.00 89.88 138 LYS A CA 1
ATOM 1102 C C . LYS A 1 138 ? -20.929 -1.932 11.307 1.00 89.88 138 LYS A C 1
ATOM 1104 O O . LYS A 1 138 ? -21.023 -1.416 12.418 1.00 89.88 138 LYS A O 1
ATOM 1109 N N . ASP A 1 139 ? -21.313 -3.183 11.050 1.00 90.19 139 ASP A N 1
ATOM 1110 C CA . ASP A 1 139 ? -21.875 -4.066 12.082 1.00 90.19 139 ASP A CA 1
ATOM 1111 C C . ASP A 1 139 ? -20.876 -4.300 13.226 1.00 90.19 139 ASP A C 1
ATOM 1113 O O . ASP A 1 139 ? -21.204 -4.122 14.400 1.00 90.19 139 ASP A O 1
ATOM 1117 N N . LEU A 1 140 ? -19.613 -4.589 12.896 1.00 88.50 140 LEU A N 1
ATOM 1118 C CA . LEU A 1 140 ? -18.551 -4.735 13.894 1.00 88.50 140 LEU A CA 1
ATOM 1119 C C . LEU A 1 140 ? -18.335 -3.450 14.700 1.00 88.50 140 LEU A C 1
ATOM 1121 O O . LEU A 1 140 ? -18.166 -3.516 15.916 1.00 88.50 140 LEU A O 1
ATOM 1125 N N . ILE A 1 141 ? -18.386 -2.282 14.054 1.00 89.12 141 ILE A N 1
ATOM 1126 C CA . ILE A 1 141 ? -18.290 -0.984 14.735 1.00 89.12 141 ILE A CA 1
ATOM 1127 C C . ILE A 1 141 ? -19.459 -0.797 15.701 1.00 89.12 141 ILE A C 1
ATOM 1129 O O . ILE A 1 141 ? -19.235 -0.424 16.852 1.00 89.12 141 ILE A O 1
ATOM 1133 N N . MET A 1 142 ? -20.689 -1.104 15.283 1.00 86.00 142 MET A N 1
ATOM 1134 C CA . MET A 1 142 ? -21.870 -1.011 16.144 1.00 86.00 142 MET A CA 1
ATOM 1135 C C . MET A 1 142 ? -21.743 -1.896 17.390 1.00 86.00 142 MET A C 1
ATOM 1137 O O . MET A 1 142 ? -22.064 -1.443 18.491 1.00 86.00 142 MET A O 1
ATOM 1141 N N . ARG A 1 143 ? -21.172 -3.101 17.263 1.00 86.38 143 ARG A N 1
ATOM 1142 C CA . ARG A 1 143 ? -20.904 -3.996 18.405 1.00 86.38 143 ARG A CA 1
ATOM 1143 C C . ARG A 1 143 ? -19.931 -3.419 19.438 1.00 86.38 143 ARG A C 1
ATOM 1145 O O . ARG A 1 143 ? -19.983 -3.833 20.589 1.00 86.38 143 ARG A O 1
ATOM 1152 N N . PHE A 1 144 ? -19.064 -2.465 19.083 1.00 82.50 144 PHE A N 1
ATOM 1153 C CA . PHE A 1 144 ? -18.212 -1.784 20.071 1.00 82.50 144 PHE A CA 1
ATOM 1154 C C . PHE A 1 144 ? -18.976 -0.773 20.937 1.00 82.50 144 PHE A C 1
ATOM 1156 O O . PHE A 1 144 ? -18.474 -0.397 21.998 1.00 82.50 144 PHE A O 1
ATOM 1163 N N . PHE A 1 145 ? -20.144 -0.306 20.485 1.00 80.38 145 PHE A N 1
ATOM 1164 C CA . PHE A 1 145 ? -20.945 0.707 21.180 1.00 80.38 145 PHE A CA 1
ATOM 1165 C C . PHE A 1 145 ? -22.180 0.140 21.873 1.00 80.38 145 PHE A C 1
ATOM 1167 O O . PHE A 1 145 ? -22.652 0.749 22.833 1.00 80.38 145 PHE A O 1
ATOM 1174 N N . VAL A 1 146 ? -22.692 -1.005 21.419 1.00 77.50 146 VAL A N 1
ATOM 1175 C CA . VAL A 1 146 ? -23.672 -1.773 22.186 1.00 77.50 146 VAL A CA 1
ATOM 1176 C C . VAL A 1 146 ? -22.924 -2.386 23.373 1.00 77.50 146 VAL A C 1
ATOM 1178 O O . VAL A 1 146 ? -21.975 -3.140 23.147 1.00 77.50 146 VAL A O 1
ATOM 1181 N N . PRO A 1 147 ? -23.279 -2.059 24.629 1.00 61.03 147 PRO A N 1
ATOM 1182 C CA . PRO A 1 147 ? -22.723 -2.744 25.784 1.00 61.03 147 PRO A CA 1
ATOM 1183 C C . PRO A 1 147 ? -23.033 -4.225 25.611 1.00 61.03 147 PRO A C 1
ATOM 1185 O O . PRO A 1 147 ? -24.193 -4.630 25.636 1.00 61.03 147 PRO A O 1
ATOM 1188 N N . LYS A 1 148 ? -21.999 -5.021 25.352 1.00 54.59 148 LYS A N 1
ATOM 1189 C CA . LYS A 1 148 ? -22.121 -6.467 25.396 1.00 54.59 148 LYS A CA 1
ATOM 1190 C C . LYS A 1 148 ? -22.345 -6.799 26.867 1.00 54.59 148 LYS A C 1
ATOM 1192 O O . LYS A 1 148 ? -21.389 -6.780 27.638 1.00 54.59 148 LYS A O 1
ATOM 1197 N N . GLU A 1 149 ? -23.604 -6.998 27.258 1.00 51.62 149 GLU A N 1
ATOM 1198 C CA . GLU A 1 149 ? -23.911 -7.723 28.487 1.00 51.62 149 GLU A CA 1
ATOM 1199 C C . GLU A 1 149 ? -23.093 -9.011 28.440 1.00 51.62 149 GLU A C 1
ATOM 1201 O O . GLU A 1 149 ? -23.056 -9.708 27.422 1.00 51.62 149 GLU A O 1
ATOM 1206 N N . GLU A 1 150 ? -22.303 -9.209 29.486 1.00 48.53 150 GLU A N 1
ATOM 1207 C CA . GLU A 1 150 ? -21.293 -10.243 29.565 1.00 48.53 150 GLU A CA 1
ATOM 1208 C C . GLU A 1 150 ? -21.915 -11.615 29.295 1.00 48.53 150 GLU A C 1
ATOM 1210 O O . GLU A 1 150 ? -22.589 -12.193 30.144 1.00 48.53 150 GLU A O 1
ATOM 1215 N N . GLU A 1 151 ? -21.641 -12.185 28.123 1.00 45.44 151 GLU A N 1
ATOM 1216 C CA . GLU A 1 151 ? -21.636 -13.635 28.019 1.00 45.44 151 GLU A CA 1
ATOM 1217 C C . GLU A 1 151 ? -20.453 -14.121 28.847 1.00 45.44 151 GLU A C 1
ATOM 1219 O O . GLU A 1 151 ? -19.290 -14.004 28.449 1.00 45.44 151 GLU A O 1
ATOM 1224 N N . GLY A 1 152 ? -20.794 -14.582 30.050 1.00 44.16 152 GLY A N 1
ATOM 1225 C CA . GLY A 1 152 ? -19.894 -15.127 31.041 1.00 44.16 152 GLY A CA 1
ATOM 1226 C C . GLY A 1 152 ? -18.922 -16.118 30.424 1.00 44.16 152 GLY A C 1
ATOM 1227 O O . GLY A 1 152 ? -19.263 -17.258 30.108 1.00 44.16 152 GLY A O 1
ATOM 1228 N N . HIS A 1 153 ? -17.664 -15.698 30.348 1.00 44.88 153 HIS A N 1
ATOM 1229 C CA . HIS A 1 153 ? -16.568 -16.638 30.410 1.00 44.88 153 HIS A CA 1
ATOM 1230 C C . HIS A 1 153 ? -16.552 -17.173 31.843 1.00 44.88 153 HIS A C 1
ATOM 1232 O O . HIS A 1 153 ? -15.922 -16.617 32.742 1.00 44.88 153 HIS A O 1
ATOM 1238 N N . VAL A 1 154 ? -17.311 -18.246 32.062 1.00 42.00 154 VAL A N 1
ATOM 1239 C CA . VAL A 1 154 ? -17.054 -19.188 33.145 1.00 42.00 154 VAL A CA 1
ATOM 1240 C C . VAL A 1 154 ? -15.631 -19.674 32.901 1.00 42.00 154 VAL A C 1
ATOM 1242 O O . VAL A 1 154 ? -15.386 -20.537 32.066 1.00 42.00 154 VAL A O 1
ATOM 1245 N N . SER A 1 155 ? -14.673 -19.042 33.569 1.00 49.22 155 SER A N 1
ATOM 1246 C CA . SER A 1 155 ? -13.365 -19.634 33.783 1.00 49.22 155 SER A CA 1
ATOM 1247 C C . SER A 1 155 ? -13.629 -20.933 34.549 1.00 49.22 155 SER A C 1
ATOM 1249 O O . SER A 1 155 ? -14.152 -20.848 35.667 1.00 49.22 155 SER A O 1
ATOM 1251 N N . PRO A 1 156 ? -13.366 -22.137 34.000 1.00 48.59 156 PRO A N 1
ATOM 1252 C CA . PRO A 1 156 ? -13.286 -23.309 34.846 1.00 48.59 156 PRO A CA 1
ATOM 1253 C C . PRO A 1 156 ? -12.095 -23.056 35.764 1.00 48.59 156 PRO A C 1
ATOM 1255 O O . PRO A 1 156 ? -10.936 -23.140 35.355 1.00 48.59 156 PRO A O 1
ATOM 1258 N N . ALA A 1 157 ? -12.404 -22.658 36.996 1.00 47.12 157 ALA A N 1
ATOM 1259 C CA . ALA A 1 157 ? -11.444 -22.574 38.071 1.00 47.12 157 ALA A CA 1
ATOM 1260 C C . ALA A 1 157 ? -10.602 -23.861 38.053 1.00 47.12 157 ALA A C 1
ATOM 1262 O O . ALA A 1 157 ? -11.187 -24.950 38.087 1.00 47.12 157 ALA A O 1
ATOM 1263 N N . PRO A 1 158 ? -9.261 -23.789 37.986 1.00 62.47 158 PRO A N 1
ATOM 1264 C CA . PRO A 1 158 ? -8.467 -24.959 38.310 1.00 62.47 158 PRO A CA 1
ATOM 1265 C C . PRO A 1 158 ? -8.868 -25.371 39.735 1.00 62.47 158 PRO A C 1
ATOM 1267 O O . PRO A 1 158 ? -8.855 -24.516 40.629 1.00 62.47 158 PRO A O 1
ATOM 1270 N N . PRO A 1 159 ? -9.302 -26.623 39.967 1.00 55.00 159 PRO A N 1
ATOM 1271 C CA . PRO A 1 159 ? -9.674 -27.060 41.299 1.00 55.00 159 PRO A CA 1
ATOM 1272 C C . PRO A 1 159 ? -8.452 -26.909 42.193 1.00 55.00 159 PRO A C 1
ATOM 1274 O O . PRO A 1 159 ? -7.430 -27.557 41.986 1.00 55.00 159 PRO A O 1
ATOM 1277 N N . SER A 1 160 ? -8.579 -26.009 43.161 1.00 60.81 160 SER A N 1
ATOM 1278 C CA . SER A 1 160 ? -7.684 -25.877 44.298 1.00 60.81 160 SER A CA 1
ATOM 1279 C C . SER A 1 160 ? -7.573 -27.232 45.006 1.00 60.81 160 SER A C 1
ATOM 1281 O O . SER A 1 160 ? -8.587 -27.718 45.514 1.00 60.81 160 SER A O 1
ATOM 1283 N N . PRO A 1 161 ? -6.385 -27.854 45.082 1.00 54.84 161 PRO A N 1
ATOM 1284 C CA . PRO A 1 161 ? -6.114 -28.910 46.034 1.00 54.84 161 PRO A CA 1
ATOM 1285 C C . PRO A 1 161 ? -5.400 -28.280 47.236 1.00 54.84 161 PRO A C 1
ATOM 1287 O O . PRO A 1 161 ? -4.197 -28.031 47.212 1.00 54.84 161 PRO A O 1
ATOM 1290 N N . ALA A 1 162 ? -6.145 -28.025 48.306 1.00 59.81 162 ALA A N 1
ATOM 1291 C CA . ALA A 1 162 ? -5.582 -28.052 49.656 1.00 59.81 162 ALA A CA 1
ATOM 1292 C C . ALA A 1 162 ? -5.861 -29.447 50.257 1.00 59.81 162 ALA A C 1
ATOM 1294 O O . ALA A 1 162 ? -6.833 -30.069 49.823 1.00 59.81 162 ALA A O 1
ATOM 1295 N N . PRO A 1 163 ? -5.148 -29.939 51.292 1.00 56.25 163 PRO A N 1
ATOM 1296 C CA . PRO A 1 163 ? -3.912 -29.469 51.929 1.00 56.25 163 PRO A CA 1
ATOM 1297 C C . PRO A 1 163 ? -2.813 -30.563 52.033 1.00 56.25 163 PRO A C 1
ATOM 1299 O O . PRO A 1 163 ? -3.071 -31.763 51.982 1.00 56.25 163 PRO A O 1
ATOM 1302 N N . LEU A 1 164 ? -1.565 -30.129 52.235 1.00 60.03 164 LEU A N 1
ATOM 1303 C CA . LEU A 1 164 ? -0.413 -30.971 52.596 1.00 60.03 164 LEU A CA 1
ATOM 1304 C C . LEU A 1 164 ? -0.655 -31.778 53.892 1.00 60.03 164 LEU A C 1
ATOM 1306 O O . LEU A 1 164 ? -1.267 -31.250 54.823 1.00 60.03 164 LEU A O 1
ATOM 1310 N N . PRO A 1 165 ? -0.026 -32.961 54.027 1.00 61.16 165 PRO A N 1
ATOM 1311 C CA . PRO A 1 165 ? 0.651 -33.313 55.274 1.00 61.16 165 PRO A CA 1
ATOM 1312 C C . PRO A 1 165 ? 2.176 -33.489 55.087 1.00 61.16 165 PRO A C 1
ATOM 1314 O O . PRO A 1 165 ? 2.655 -33.657 53.963 1.00 61.16 165 PRO A O 1
ATOM 1317 N N . PRO A 1 166 ? 2.950 -33.387 56.184 1.00 66.06 166 PRO A N 1
ATOM 1318 C CA . PRO A 1 166 ? 4.374 -33.071 56.179 1.00 66.06 166 PRO A CA 1
ATOM 1319 C C . PRO A 1 166 ? 5.250 -34.329 56.156 1.00 66.06 166 PRO A C 1
ATOM 1321 O O . PRO A 1 166 ? 4.922 -35.327 56.792 1.00 66.06 166 PRO A O 1
ATOM 1324 N N . ALA A 1 167 ? 6.404 -34.253 55.493 1.00 54.31 167 ALA A N 1
ATOM 1325 C CA . ALA A 1 167 ? 7.490 -35.205 55.699 1.00 54.31 167 ALA A CA 1
ATOM 1326 C C . ALA A 1 167 ? 8.839 -34.479 55.767 1.00 54.31 167 ALA A C 1
ATOM 1328 O O . ALA A 1 167 ? 9.177 -33.641 54.931 1.00 54.31 167 ALA A O 1
ATOM 1329 N N . GLU A 1 168 ? 9.548 -34.800 56.840 1.00 44.62 168 GLU A N 1
ATOM 1330 C CA . GLU A 1 168 ? 10.809 -34.271 57.339 1.00 44.62 168 GLU A CA 1
ATOM 1331 C C . GLU A 1 168 ? 12.015 -34.433 56.395 1.00 44.62 168 GLU A C 1
ATOM 1333 O O . GLU A 1 168 ? 12.327 -35.539 55.973 1.00 44.62 168 GLU A O 1
ATOM 1338 N N . GLY A 1 169 ? 12.754 -33.327 56.212 1.00 52.00 169 GLY A N 1
ATOM 1339 C CA . GLY A 1 169 ? 14.228 -33.211 56.248 1.00 52.00 169 GLY A CA 1
ATOM 1340 C C . GLY A 1 169 ? 15.114 -33.934 55.205 1.00 52.00 169 GLY A C 1
ATOM 1341 O O . GLY A 1 169 ? 14.647 -34.785 54.459 1.00 52.00 169 GLY A O 1
ATOM 1342 N N . PRO A 1 170 ? 16.441 -33.654 55.162 1.00 55.31 170 PRO A N 1
ATOM 1343 C CA . PRO A 1 170 ? 17.194 -32.589 55.826 1.00 55.31 170 PRO A CA 1
ATOM 1344 C C . PRO A 1 170 ? 18.033 -31.699 54.873 1.00 55.31 170 PRO A C 1
ATOM 1346 O O . PRO A 1 170 ? 18.511 -32.104 53.817 1.00 55.31 170 PRO A O 1
ATOM 1349 N N . ALA A 1 171 ? 18.242 -30.469 55.343 1.00 54.22 171 ALA A N 1
ATOM 1350 C CA . ALA A 1 171 ? 19.357 -29.548 55.115 1.00 54.22 171 ALA A CA 1
ATOM 1351 C C . ALA A 1 171 ? 20.466 -29.920 54.100 1.00 54.22 171 ALA A C 1
ATOM 1353 O O . ALA A 1 171 ? 21.303 -30.785 54.358 1.00 54.22 171 ALA A O 1
ATOM 1354 N N . GLN A 1 172 ? 20.624 -29.077 53.070 1.00 50.72 172 GLN A N 1
ATOM 1355 C CA . GLN A 1 172 ? 21.944 -28.753 52.520 1.00 50.72 172 GLN A CA 1
ATOM 1356 C C . GLN A 1 172 ? 22.181 -27.239 52.495 1.00 50.72 172 GLN A C 1
ATOM 1358 O O . GLN A 1 172 ? 21.293 -26.437 52.218 1.00 50.72 172 GLN A O 1
ATOM 1363 N N . LYS A 1 173 ? 23.407 -26.899 52.897 1.00 61.84 173 LYS A N 1
ATOM 1364 C CA . LYS A 1 173 ? 23.950 -25.581 53.231 1.00 61.84 173 LYS A CA 1
ATOM 1365 C C . LYS A 1 173 ? 23.985 -24.593 52.04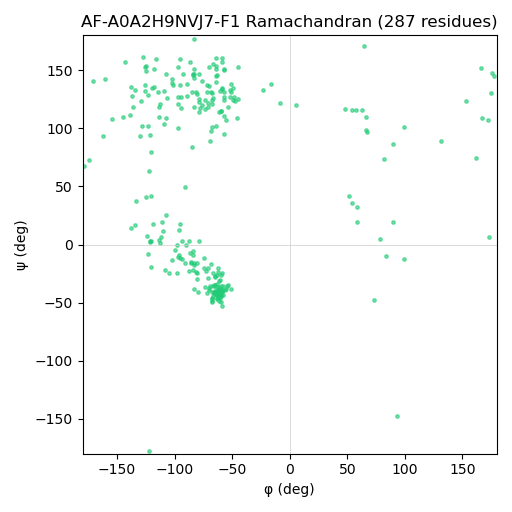9 1.00 61.84 173 LYS A C 1
ATOM 1367 O O . LYS A 1 173 ? 24.061 -25.022 50.901 1.00 61.84 173 LYS A O 1
ATOM 1372 N N . PRO A 1 174 ? 24.072 -23.279 52.337 1.00 54.31 174 PRO A N 1
ATOM 1373 C CA . PRO A 1 174 ? 24.286 -22.235 51.336 1.00 54.31 174 PRO A CA 1
ATOM 1374 C C . PRO A 1 174 ? 25.692 -22.341 50.728 1.00 54.31 174 PRO A C 1
ATOM 1376 O O . PRO A 1 174 ? 26.683 -22.288 51.460 1.00 54.31 174 PRO A O 1
ATOM 1379 N N . GLN A 1 175 ? 25.788 -22.456 49.401 1.00 53.12 175 GLN A N 1
ATOM 1380 C CA . GLN A 1 175 ? 27.028 -22.161 48.682 1.00 53.12 175 GLN A CA 1
ATOM 1381 C C . GLN A 1 175 ? 27.066 -20.683 48.282 1.00 53.12 175 GLN A C 1
ATOM 1383 O O . GLN A 1 175 ? 26.065 -20.083 47.899 1.00 53.12 175 GLN A O 1
ATOM 1388 N N . ALA A 1 176 ? 28.258 -20.129 48.470 1.00 62.66 176 ALA A N 1
ATOM 1389 C CA . ALA A 1 176 ? 28.669 -18.738 48.399 1.00 62.66 176 ALA A CA 1
ATOM 1390 C C . ALA A 1 176 ? 28.430 -18.050 47.033 1.00 62.66 176 ALA A C 1
ATOM 1392 O O . ALA A 1 176 ? 28.307 -18.721 46.007 1.00 62.66 176 ALA A O 1
ATOM 1393 N N . PRO A 1 177 ? 28.408 -16.702 47.014 1.00 56.50 177 PRO A N 1
ATOM 1394 C CA . PRO A 1 177 ? 28.180 -15.901 45.816 1.00 56.50 177 PRO A CA 1
ATOM 1395 C C . PRO A 1 177 ? 29.334 -16.023 44.816 1.00 56.50 177 PRO A C 1
ATOM 1397 O O . PRO A 1 177 ? 30.504 -15.842 45.155 1.00 56.50 177 PRO A O 1
ATOM 1400 N N . VAL A 1 178 ? 28.982 -16.288 43.559 1.00 65.88 178 VAL A N 1
ATOM 1401 C CA . VAL A 1 178 ? 29.908 -16.244 42.423 1.00 65.88 178 VAL A CA 1
ATOM 1402 C C . VAL A 1 178 ? 30.260 -14.774 42.125 1.00 65.88 178 VAL A C 1
ATOM 1404 O O . VAL A 1 178 ? 29.355 -13.940 42.060 1.00 65.88 178 VAL A O 1
ATOM 1407 N N . PRO A 1 179 ? 31.553 -14.434 41.964 1.00 60.31 179 PRO A N 1
ATOM 1408 C CA . PRO A 1 179 ? 32.021 -13.064 41.794 1.00 60.31 179 PRO A CA 1
ATOM 1409 C C . PRO A 1 179 ? 31.770 -12.513 40.385 1.00 60.31 179 PRO A C 1
ATOM 1411 O O . PRO A 1 179 ? 31.974 -13.181 39.372 1.00 60.31 179 PRO A O 1
ATOM 1414 N N . SER A 1 180 ? 31.384 -11.240 40.360 1.00 65.69 180 SER A N 1
ATOM 1415 C CA . SER A 1 180 ? 31.228 -10.371 39.197 1.00 65.69 180 SER A CA 1
ATOM 1416 C C . SER A 1 180 ? 32.460 -10.359 38.275 1.00 65.69 180 SER A C 1
ATOM 1418 O O . SER A 1 180 ? 33.586 -10.221 38.765 1.00 65.69 180 SER A O 1
ATOM 1420 N N . PRO A 1 181 ? 32.291 -10.392 36.940 1.00 63.56 181 PRO A N 1
ATOM 1421 C CA . PRO A 1 181 ? 33.373 -10.072 36.020 1.00 63.56 181 PRO A CA 1
ATOM 1422 C C . PRO A 1 181 ? 33.606 -8.553 35.967 1.00 63.56 181 PRO A C 1
ATOM 1424 O O . PRO A 1 181 ? 32.722 -7.771 35.619 1.00 63.56 181 PRO A O 1
ATOM 1427 N N . LYS A 1 182 ? 34.832 -8.158 36.325 1.00 61.44 182 LYS A N 1
ATOM 1428 C CA . LYS A 1 182 ? 35.407 -6.814 36.181 1.00 61.44 182 LYS A CA 1
ATOM 1429 C C . LYS A 1 182 ? 35.256 -6.279 34.743 1.00 61.44 182 LYS A C 1
ATOM 1431 O O . LYS A 1 182 ? 35.655 -6.980 33.810 1.00 61.44 182 LYS A O 1
ATOM 1436 N N . PRO A 1 183 ? 34.808 -5.027 34.550 1.00 62.38 183 PRO A N 1
ATOM 1437 C CA . PRO A 1 183 ? 35.056 -4.276 33.325 1.00 62.38 183 PRO A CA 1
ATOM 1438 C C . PRO A 1 183 ? 36.556 -3.981 33.202 1.00 62.38 183 PRO A C 1
ATOM 1440 O O . PRO A 1 183 ? 37.166 -3.452 34.129 1.00 62.38 183 PRO A O 1
ATOM 1443 N N . LYS A 1 184 ? 37.156 -4.354 32.069 1.00 64.00 184 LYS A N 1
ATOM 1444 C CA . LYS A 1 184 ? 38.504 -3.915 31.697 1.00 64.00 184 LYS A CA 1
ATOM 1445 C C . LYS A 1 184 ? 38.454 -2.435 31.328 1.00 64.00 184 LYS A C 1
ATOM 1447 O O . LYS A 1 184 ? 37.741 -2.059 30.401 1.00 64.00 184 LYS A O 1
ATOM 1452 N N . GLU A 1 185 ? 39.242 -1.652 32.055 1.00 51.75 185 GLU A N 1
ATOM 1453 C CA . GLU A 1 185 ? 39.708 -0.321 31.681 1.00 51.75 185 GLU A CA 1
ATOM 1454 C C . GLU A 1 185 ? 40.268 -0.328 30.251 1.00 51.75 185 GLU A C 1
ATOM 1456 O O . GLU A 1 185 ? 41.143 -1.128 29.908 1.00 51.75 185 GLU A O 1
ATOM 1461 N N . LEU A 1 186 ? 39.755 0.584 29.428 1.00 66.69 186 LEU A N 1
ATOM 1462 C CA . LEU A 1 186 ? 40.454 1.120 28.267 1.00 66.69 186 LEU A CA 1
A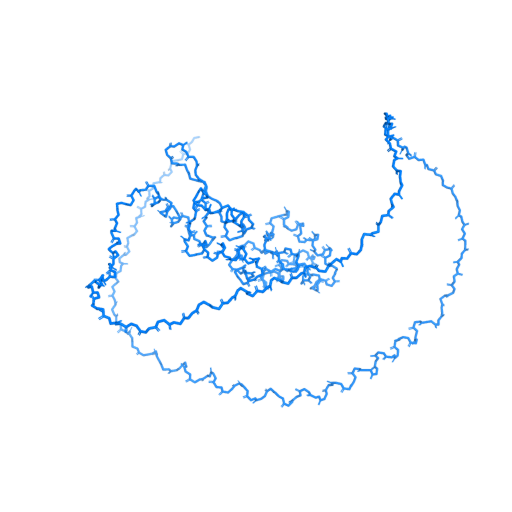TOM 1463 C C . LEU A 1 186 ? 40.973 2.513 28.654 1.00 66.69 186 LEU A C 1
ATOM 1465 O O . LEU A 1 186 ? 40.253 3.248 29.332 1.00 66.69 186 LEU A O 1
ATOM 1469 N N . PRO A 1 187 ? 42.207 2.862 28.259 1.00 63.03 187 PRO A N 1
ATOM 1470 C CA . PRO A 1 187 ? 42.896 4.050 28.739 1.00 63.03 187 PRO A CA 1
ATOM 1471 C C . PRO A 1 187 ? 42.308 5.343 28.170 1.00 63.03 187 PRO A C 1
ATOM 1473 O O . PRO A 1 187 ? 42.046 5.462 26.971 1.00 63.03 187 PRO A O 1
ATOM 1476 N N . GLU A 1 188 ? 42.177 6.321 29.064 1.00 44.22 188 GLU A N 1
ATOM 1477 C CA . GLU A 1 188 ? 42.020 7.738 28.766 1.00 44.22 188 GLU A CA 1
ATOM 1478 C C . GLU A 1 188 ? 43.199 8.243 27.921 1.00 44.22 188 GLU A C 1
ATOM 1480 O O . GLU A 1 188 ? 44.363 8.113 28.301 1.00 44.22 188 GLU A O 1
ATOM 1485 N N . LEU A 1 189 ? 42.883 8.870 26.789 1.00 55.34 189 LEU A N 1
ATOM 1486 C CA . LEU A 1 189 ? 43.766 9.807 26.104 1.00 55.34 189 LEU A CA 1
ATOM 1487 C C . LEU A 1 189 ? 43.169 11.201 26.276 1.00 55.34 189 LEU A C 1
ATOM 1489 O O . LEU A 1 189 ? 42.166 11.565 25.664 1.00 55.34 189 LEU A O 1
ATOM 1493 N N . SER A 1 190 ? 43.803 11.942 27.172 1.00 53.22 190 SER A N 1
ATOM 1494 C CA . SER A 1 190 ? 43.627 13.356 27.441 1.00 53.22 190 SER A CA 1
ATOM 1495 C C . SER A 1 190 ? 44.480 14.197 26.483 1.00 53.22 190 SER A C 1
ATOM 1497 O O . SER A 1 190 ? 45.665 13.931 26.306 1.00 53.22 190 SER A O 1
ATOM 1499 N N . ALA A 1 191 ? 43.852 15.206 25.873 1.00 51.91 191 ALA A N 1
ATOM 1500 C CA . ALA A 1 191 ? 44.369 16.533 25.482 1.00 51.91 191 ALA A CA 1
ATOM 1501 C C . ALA A 1 191 ? 43.322 17.156 24.527 1.00 51.91 191 ALA A C 1
ATOM 1503 O O . ALA A 1 191 ? 43.036 16.583 23.483 1.00 51.91 191 ALA A O 1
ATOM 1504 N N . SER A 1 192 ? 42.561 18.189 24.921 1.00 47.38 192 SER A N 1
ATOM 1505 C CA . SER A 1 192 ? 42.962 19.615 24.911 1.00 47.38 192 SER A CA 1
ATOM 1506 C C . SER A 1 192 ? 43.373 20.045 23.489 1.00 47.38 192 SER A C 1
ATOM 1508 O O . SER A 1 192 ? 44.299 19.466 22.937 1.00 47.38 192 SER A O 1
ATOM 1510 N N . VAL A 1 193 ? 42.688 20.968 22.798 1.00 50.56 193 VAL A N 1
ATOM 1511 C CA . VAL A 1 193 ? 42.869 22.430 22.938 1.00 50.56 193 VAL A CA 1
ATOM 1512 C C . VAL A 1 193 ? 41.766 23.212 22.175 1.00 50.56 193 VAL A C 1
ATOM 1514 O O . VAL A 1 193 ? 41.443 22.865 21.042 1.00 50.56 193 VAL A O 1
ATOM 1517 N N . ALA A 1 194 ? 41.315 24.305 22.816 1.00 45.19 194 ALA A N 1
ATOM 1518 C CA . ALA A 1 194 ? 40.709 25.571 22.341 1.00 45.19 194 ALA A CA 1
ATOM 1519 C C . ALA A 1 194 ? 39.362 25.539 21.585 1.00 45.19 194 ALA A C 1
ATOM 1521 O O . ALA A 1 194 ? 39.231 24.951 20.522 1.00 45.19 194 ALA A O 1
ATOM 1522 N N . GLU A 1 195 ? 38.271 26.114 22.104 1.00 47.56 195 GLU A N 1
ATOM 1523 C CA . GLU A 1 195 ? 38.032 27.535 22.448 1.00 47.56 195 GLU A CA 1
ATOM 1524 C C . GLU A 1 195 ? 38.001 28.447 21.212 1.00 47.56 195 GLU A C 1
ATOM 1526 O O . GLU A 1 195 ? 39.030 28.889 20.718 1.00 47.56 195 GLU A O 1
ATOM 1531 N N . THR A 1 196 ? 36.794 28.764 20.734 1.00 48.66 196 THR A N 1
ATOM 1532 C CA . THR A 1 196 ? 36.457 30.085 20.181 1.00 48.66 196 THR A CA 1
ATOM 1533 C C . THR A 1 196 ? 34.952 30.287 20.330 1.00 48.66 196 THR A C 1
ATOM 1535 O O . THR A 1 196 ? 34.141 29.644 19.663 1.00 48.66 196 THR A O 1
ATOM 1538 N N . ALA A 1 197 ? 34.593 31.164 21.260 1.00 52.47 197 ALA A N 1
ATOM 1539 C CA . ALA A 1 197 ? 33.265 31.729 21.395 1.00 52.47 197 ALA A CA 1
ATOM 1540 C C . ALA A 1 197 ? 33.089 32.918 20.433 1.00 52.47 197 ALA A C 1
ATOM 1542 O O . ALA A 1 197 ? 34.044 33.630 20.150 1.00 52.47 197 ALA A O 1
ATOM 1543 N N . GLN A 1 198 ? 31.834 33.128 20.023 1.00 47.00 198 GLN A N 1
ATOM 1544 C CA . GLN A 1 198 ? 31.207 34.405 19.652 1.00 47.00 198 GLN A CA 1
ATOM 1545 C C . GLN A 1 198 ? 31.882 35.287 18.585 1.00 47.00 198 GLN A C 1
ATOM 1547 O O . GLN A 1 198 ? 32.862 35.972 18.848 1.00 47.00 198 GLN A O 1
ATOM 1552 N N . SER A 1 199 ? 31.193 35.466 17.453 1.00 48.88 199 SER A N 1
ATOM 1553 C CA . SER A 1 199 ? 30.787 36.809 17.012 1.00 48.88 199 SER A CA 1
ATOM 1554 C C . SER A 1 199 ? 29.648 36.757 15.996 1.00 48.88 199 SER A C 1
ATOM 1556 O O . SER A 1 199 ? 29.550 35.850 15.172 1.00 48.88 199 SER A O 1
ATOM 1558 N N . GLN A 1 200 ? 28.766 37.738 16.154 1.00 47.34 200 GLN A N 1
ATOM 1559 C CA . GLN A 1 200 ? 27.680 38.149 15.274 1.00 47.34 200 GLN A CA 1
ATOM 1560 C C . GLN A 1 200 ? 28.229 38.540 13.889 1.00 47.34 200 GLN A C 1
ATOM 1562 O O . GLN A 1 200 ? 29.397 38.895 13.786 1.00 47.34 200 GLN A O 1
ATOM 1567 N N . GLU A 1 201 ? 27.407 38.484 12.841 1.00 48.25 201 GLU A N 1
ATOM 1568 C CA . GLU A 1 201 ? 26.951 39.675 12.104 1.00 48.25 201 GLU A CA 1
ATOM 1569 C C . GLU A 1 201 ? 26.060 39.292 10.909 1.00 48.25 201 GLU A C 1
ATOM 1571 O O . GLU A 1 201 ? 26.196 38.245 10.275 1.00 48.25 201 GLU A O 1
ATOM 1576 N N . ASP A 1 202 ? 25.097 40.177 10.687 1.00 42.50 202 ASP A N 1
ATOM 1577 C CA . ASP A 1 202 ? 24.135 40.293 9.603 1.00 42.50 202 ASP A CA 1
ATOM 1578 C C . ASP A 1 202 ? 24.692 40.117 8.179 1.00 42.50 202 ASP A C 1
ATOM 1580 O O . ASP A 1 202 ? 25.814 40.509 7.868 1.00 42.50 202 ASP A O 1
ATOM 1584 N N . GLY A 1 203 ? 23.835 39.671 7.248 1.00 38.97 203 GLY A N 1
ATOM 1585 C CA . GLY A 1 203 ? 24.013 40.027 5.834 1.00 38.97 203 GLY A CA 1
ATOM 1586 C C . GLY A 1 203 ? 23.461 39.040 4.796 1.00 38.97 203 GLY A C 1
ATOM 1587 O O . GLY A 1 203 ? 23.879 37.884 4.768 1.00 38.97 203 GLY A O 1
ATOM 1588 N N . PRO A 1 204 ? 22.571 39.473 3.877 1.00 55.66 204 PRO A N 1
ATOM 1589 C CA . PRO A 1 204 ? 21.964 38.615 2.864 1.00 55.66 204 PRO A CA 1
ATOM 1590 C C . PRO A 1 204 ? 22.888 38.454 1.650 1.00 55.66 204 PRO A C 1
ATOM 1592 O O . PRO A 1 204 ? 23.171 39.414 0.934 1.00 55.66 204 PRO A O 1
ATOM 1595 N N . PHE A 1 205 ? 23.313 37.227 1.350 1.00 41.00 205 PHE A N 1
ATOM 1596 C CA . PHE A 1 205 ? 24.104 36.960 0.149 1.00 41.00 205 PHE A CA 1
ATOM 1597 C C . PHE A 1 205 ? 23.199 36.755 -1.076 1.00 41.00 205 PHE A C 1
ATOM 1599 O O . PHE A 1 205 ? 22.873 35.641 -1.482 1.00 41.00 205 PHE A O 1
ATOM 1606 N N . LYS A 1 206 ? 22.804 37.876 -1.688 1.00 52.34 206 LYS A N 1
ATOM 1607 C CA . LYS A 1 206 ? 22.582 37.959 -3.136 1.00 52.34 206 LYS A CA 1
ATOM 1608 C C . LYS A 1 206 ? 23.954 37.805 -3.796 1.00 52.34 206 LYS A C 1
ATOM 1610 O O . LYS A 1 206 ? 24.827 38.634 -3.559 1.00 52.34 206 LYS A O 1
ATOM 1615 N N . ARG A 1 207 ? 24.147 36.801 -4.654 1.00 56.03 207 ARG A N 1
ATOM 1616 C CA . ARG A 1 207 ? 25.216 36.869 -5.656 1.00 56.03 207 ARG A CA 1
ATOM 1617 C C . ARG A 1 207 ? 24.671 36.585 -7.044 1.00 56.03 207 ARG A C 1
ATOM 1619 O O . ARG A 1 207 ? 24.367 35.456 -7.413 1.00 56.03 207 ARG A O 1
ATOM 1626 N N . GLU A 1 208 ? 24.517 37.705 -7.733 1.00 49.19 208 GLU A N 1
ATOM 1627 C CA . GLU A 1 208 ? 24.485 37.922 -9.168 1.00 49.19 208 GLU A CA 1
ATOM 1628 C C . GLU A 1 208 ? 25.187 36.860 -10.016 1.00 49.19 208 GLU A C 1
ATOM 1630 O O . GLU A 1 208 ? 26.354 36.515 -9.819 1.00 49.19 208 GLU A O 1
ATOM 1635 N N . GLN A 1 209 ? 24.453 36.459 -11.050 1.00 51.09 209 GLN A N 1
ATOM 1636 C CA . GLN A 1 209 ? 24.984 36.044 -12.334 1.00 51.09 209 GLN A CA 1
ATOM 1637 C C . GLN A 1 209 ? 25.938 37.122 -12.867 1.00 51.09 209 GLN A C 1
ATOM 1639 O O . GLN A 1 209 ? 25.540 38.274 -13.036 1.00 51.09 209 GLN A O 1
ATOM 1644 N N . LYS A 1 210 ? 27.164 36.737 -13.227 1.00 55.75 210 LYS A N 1
ATOM 1645 C CA . LYS A 1 210 ? 27.922 37.461 -14.243 1.00 55.75 210 LYS A CA 1
ATOM 1646 C C . LYS A 1 210 ? 28.629 36.483 -15.173 1.00 55.75 210 LYS A C 1
ATOM 1648 O O . LYS A 1 210 ? 29.143 35.445 -14.773 1.00 55.75 210 LYS A O 1
ATOM 1653 N N . ARG A 1 211 ? 28.486 36.861 -16.429 1.00 55.53 211 ARG A N 1
ATOM 1654 C CA . ARG A 1 211 ? 28.797 36.247 -17.710 1.00 55.53 211 ARG A CA 1
ATOM 1655 C C . ARG A 1 211 ? 30.276 36.469 -18.066 1.00 55.53 211 ARG A C 1
ATOM 1657 O O . ARG A 1 211 ? 30.938 37.246 -17.384 1.00 55.53 211 ARG A O 1
ATOM 1664 N N . GLU A 1 212 ? 30.657 35.881 -19.204 1.00 47.78 212 GLU A N 1
ATOM 1665 C CA . GLU A 1 212 ? 31.856 36.107 -20.049 1.00 47.78 212 GLU A CA 1
ATOM 1666 C C . GLU A 1 212 ? 32.980 35.080 -19.814 1.00 47.78 212 GLU A C 1
ATOM 1668 O O . GLU A 1 212 ? 33.536 34.967 -18.729 1.00 47.78 212 GLU A O 1
ATOM 1673 N N . GLU A 1 213 ? 33.095 34.088 -20.711 1.00 49.62 213 GLU A N 1
ATOM 1674 C CA . GLU A 1 213 ? 33.934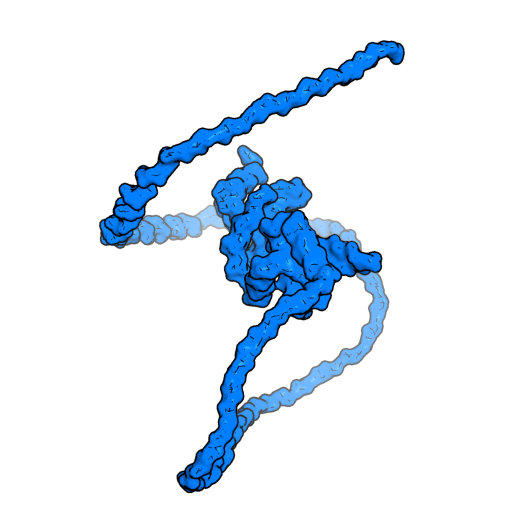 34.098 -21.938 1.00 49.62 213 GLU A CA 1
ATOM 1675 C C . GLU A 1 213 ? 35.421 34.145 -21.565 1.00 49.62 213 GLU A C 1
ATOM 1677 O O . GLU A 1 213 ? 35.928 35.129 -21.049 1.00 49.62 213 GLU A O 1
ATOM 1682 N N . SER A 1 214 ? 36.209 33.095 -21.764 1.00 43.66 214 SER A N 1
ATOM 1683 C CA . SER A 1 214 ? 36.764 32.697 -23.062 1.00 43.66 214 SER A CA 1
ATOM 1684 C C . SER A 1 214 ? 37.873 31.672 -22.779 1.00 43.66 214 SER A C 1
ATOM 1686 O O . SER A 1 214 ? 38.480 31.703 -21.707 1.00 43.66 214 SER A O 1
ATOM 1688 N N . GLY A 1 215 ? 38.149 30.757 -23.709 1.00 41.97 215 GLY A N 1
ATOM 1689 C CA . GLY A 1 215 ? 39.282 29.842 -23.562 1.00 41.97 215 GLY A CA 1
ATOM 1690 C C . GLY A 1 215 ? 39.206 28.613 -24.453 1.00 41.97 215 GLY A C 1
ATOM 1691 O O . GLY A 1 215 ? 38.941 27.515 -23.975 1.00 41.97 215 GLY A O 1
ATOM 1692 N N . GLU A 1 216 ? 39.463 28.809 -25.745 1.00 48.84 216 GLU A N 1
ATOM 1693 C CA . GLU A 1 216 ? 39.987 27.767 -26.628 1.00 48.84 216 GLU A CA 1
ATOM 1694 C C . GLU A 1 216 ? 41.182 27.053 -25.977 1.00 48.84 216 GLU A C 1
ATOM 1696 O O . GLU A 1 216 ? 42.205 27.674 -25.678 1.00 48.84 216 GLU A O 1
ATOM 1701 N N . HIS A 1 217 ? 41.104 25.728 -25.842 1.00 53.34 217 HIS A N 1
ATOM 1702 C CA . HIS A 1 217 ? 42.305 24.909 -25.955 1.00 53.34 217 HIS A CA 1
ATOM 1703 C C . HIS A 1 217 ? 42.003 23.562 -26.610 1.00 53.34 217 HIS A C 1
ATOM 1705 O O . HIS A 1 217 ? 41.334 22.685 -26.066 1.00 53.34 217 HIS A O 1
ATOM 1711 N N . THR A 1 218 ? 42.520 23.460 -27.827 1.00 47.00 218 THR A N 1
ATOM 1712 C CA . THR A 1 218 ? 42.765 22.268 -28.630 1.00 47.00 218 THR A CA 1
ATOM 1713 C C . THR A 1 218 ? 43.513 21.195 -27.841 1.00 47.00 218 THR A C 1
ATOM 1715 O O . THR A 1 218 ? 44.521 21.480 -27.197 1.00 47.00 218 THR A O 1
ATOM 1718 N N . GLY A 1 219 ? 43.059 19.949 -27.953 1.00 42.34 219 GLY A N 1
ATOM 1719 C CA . GLY A 1 219 ? 43.722 18.792 -27.361 1.00 42.34 219 GLY A CA 1
ATOM 1720 C C . GLY A 1 219 ? 43.034 17.502 -27.776 1.00 42.34 219 GLY A C 1
ATOM 1721 O O . GLY A 1 219 ? 42.315 16.891 -26.995 1.00 42.34 219 GLY A O 1
ATOM 1722 N N . GLU A 1 220 ? 43.224 17.131 -29.036 1.00 50.69 220 GLU A N 1
ATOM 1723 C CA . GLU A 1 220 ? 42.884 15.835 -29.616 1.00 50.69 220 GLU A CA 1
ATOM 1724 C C . GLU A 1 220 ? 43.884 14.771 -29.119 1.00 50.69 220 GLU A C 1
ATOM 1726 O O . GLU A 1 220 ? 45.088 14.946 -29.312 1.00 50.69 220 GLU A O 1
ATOM 1731 N N . PRO A 1 221 ? 43.434 13.666 -28.496 1.00 52.53 221 PRO A N 1
ATOM 1732 C CA . PRO A 1 221 ? 44.210 12.434 -28.534 1.00 52.53 221 PRO A CA 1
ATOM 1733 C C . PRO A 1 221 ? 43.534 11.386 -29.419 1.00 52.53 221 PRO A C 1
ATOM 1735 O O . PRO A 1 221 ? 42.334 11.108 -29.336 1.00 52.53 221 PRO A O 1
ATOM 1738 N N . ALA A 1 222 ? 44.371 10.814 -30.276 1.00 46.50 222 ALA A N 1
ATOM 1739 C CA . ALA A 1 222 ? 44.057 9.838 -31.295 1.00 46.50 222 ALA A CA 1
ATOM 1740 C C . ALA A 1 222 ? 43.248 8.644 -30.767 1.00 46.50 222 ALA A C 1
ATOM 1742 O O . ALA A 1 222 ? 43.593 7.984 -29.785 1.00 46.50 222 ALA A O 1
ATOM 1743 N N . LYS A 1 223 ? 42.178 8.342 -31.503 1.00 54.16 223 LYS A N 1
ATOM 1744 C CA . LYS A 1 223 ? 41.447 7.079 -31.462 1.00 54.16 223 LYS A CA 1
ATOM 1745 C C . LYS A 1 223 ? 42.223 6.043 -32.273 1.00 54.16 223 LYS A C 1
ATOM 1747 O O . LYS A 1 223 ? 42.296 6.151 -33.492 1.00 54.16 223 LYS A O 1
ATOM 1752 N N . GLY A 1 224 ? 42.736 5.020 -31.606 1.00 54.16 224 GLY A N 1
ATOM 1753 C CA . GLY A 1 224 ? 43.257 3.815 -32.243 1.00 54.16 224 GLY A CA 1
ATOM 1754 C C . GLY A 1 224 ? 43.887 2.896 -31.202 1.00 54.16 224 GLY A C 1
ATOM 1755 O O . GLY A 1 224 ? 44.671 3.360 -30.389 1.00 54.16 224 GLY A O 1
ATOM 1756 N N . ASP A 1 225 ? 43.526 1.614 -31.218 1.00 53.75 225 ASP A N 1
ATOM 1757 C CA . ASP A 1 225 ? 44.269 0.502 -30.590 1.00 53.75 225 ASP A CA 1
ATOM 1758 C C . ASP A 1 225 ? 44.031 0.054 -29.131 1.00 53.75 225 ASP A C 1
ATOM 1760 O O . ASP A 1 225 ? 44.825 -0.724 -28.603 1.00 53.75 225 ASP A O 1
ATOM 1764 N N . VAL A 1 226 ? 42.901 0.375 -28.479 1.00 52.94 226 VAL A N 1
ATOM 1765 C CA . VAL A 1 226 ? 42.599 -0.235 -27.148 1.00 52.94 226 VAL A CA 1
ATOM 1766 C C . VAL A 1 226 ? 41.291 -1.040 -27.083 1.00 52.94 226 VAL A C 1
ATOM 1768 O O . VAL A 1 226 ? 41.163 -1.932 -26.246 1.00 52.94 226 VAL A O 1
ATOM 1771 N N . MET A 1 227 ? 40.336 -0.843 -28.001 1.00 52.47 227 MET A N 1
ATOM 1772 C CA . MET A 1 227 ? 39.042 -1.552 -27.938 1.00 52.47 227 MET A CA 1
ATOM 1773 C C . MET A 1 227 ? 39.034 -2.966 -28.544 1.00 52.47 227 MET A C 1
ATOM 1775 O O . MET A 1 227 ? 38.133 -3.744 -28.234 1.00 52.47 227 MET A O 1
ATOM 1779 N N . GLU A 1 228 ? 40.026 -3.351 -29.351 1.00 50.19 228 GLU A N 1
ATOM 1780 C CA . GLU A 1 228 ? 39.972 -4.627 -30.088 1.00 50.19 228 GLU A CA 1
ATOM 1781 C C . GLU A 1 228 ? 40.599 -5.816 -29.332 1.00 50.19 228 GLU A C 1
ATOM 1783 O O . GLU A 1 228 ? 40.287 -6.975 -29.609 1.00 50.19 228 GLU A O 1
ATOM 1788 N N . ARG A 1 229 ? 41.398 -5.563 -28.283 1.00 52.16 229 ARG A N 1
ATOM 1789 C CA . ARG A 1 229 ? 41.941 -6.631 -27.416 1.00 52.16 229 ARG A CA 1
ATOM 1790 C C . ARG A 1 229 ? 40.990 -7.075 -26.298 1.00 52.16 229 ARG A C 1
ATOM 1792 O O . ARG A 1 229 ? 41.102 -8.209 -25.842 1.00 52.16 229 ARG A O 1
ATOM 1799 N N . ALA A 1 230 ? 40.015 -6.253 -25.903 1.00 50.53 230 ALA A N 1
ATOM 1800 C CA . ALA A 1 230 ? 39.042 -6.617 -24.864 1.00 50.53 230 ALA A CA 1
ATOM 1801 C C . ALA A 1 230 ? 37.887 -7.502 -25.386 1.00 50.53 230 ALA A C 1
ATOM 1803 O O . ALA A 1 230 ? 37.314 -8.282 -24.628 1.00 50.53 230 ALA A O 1
ATOM 1804 N N . ALA A 1 231 ? 37.580 -7.451 -26.688 1.00 53.22 231 ALA A N 1
ATOM 1805 C CA . ALA A 1 231 ? 36.475 -8.211 -27.283 1.00 53.22 231 ALA A CA 1
ATOM 1806 C C . ALA A 1 231 ? 36.808 -9.689 -27.586 1.00 53.22 231 ALA A C 1
ATOM 1808 O O . ALA A 1 231 ? 35.898 -10.498 -27.776 1.00 53.22 231 ALA A O 1
ATOM 1809 N N . ARG A 1 232 ? 38.093 -10.078 -27.601 1.00 54.59 232 ARG A N 1
ATOM 1810 C CA . ARG A 1 232 ? 38.513 -11.456 -27.926 1.00 54.59 232 ARG A CA 1
ATOM 1811 C C . ARG A 1 232 ? 38.547 -12.396 -26.711 1.00 54.59 232 ARG A C 1
ATOM 1813 O O . ARG A 1 232 ? 38.366 -13.593 -26.881 1.00 54.59 232 ARG A O 1
ATOM 1820 N N . ALA A 1 233 ? 38.666 -11.869 -25.489 1.00 51.62 233 ALA A N 1
ATOM 1821 C CA . ALA A 1 233 ? 38.761 -12.683 -24.269 1.00 51.62 233 ALA A CA 1
ATOM 1822 C C . ALA A 1 233 ? 37.406 -13.164 -23.703 1.00 51.62 233 ALA A C 1
ATOM 1824 O O . ALA A 1 233 ? 37.372 -14.113 -22.926 1.00 51.62 233 ALA A O 1
ATOM 1825 N N . GLN A 1 234 ? 36.275 -12.563 -24.094 1.00 51.12 234 GLN A N 1
ATOM 1826 C CA . GLN A 1 234 ? 34.952 -12.973 -23.588 1.00 51.12 234 GLN A CA 1
ATOM 1827 C C . GLN A 1 234 ? 34.225 -14.002 -24.467 1.00 51.12 234 GLN A C 1
ATOM 1829 O O . GLN A 1 234 ? 33.260 -14.614 -24.012 1.00 51.12 234 GLN A O 1
ATOM 1834 N N . ARG A 1 235 ? 34.688 -14.249 -25.701 1.00 53.28 235 ARG A N 1
ATOM 1835 C CA . ARG A 1 235 ? 34.064 -15.239 -26.599 1.00 53.28 235 ARG A CA 1
ATOM 1836 C C . ARG A 1 235 ? 34.558 -16.674 -26.407 1.00 53.28 235 ARG A C 1
ATOM 1838 O O . ARG A 1 235 ? 33.859 -17.591 -26.818 1.00 53.28 235 ARG A O 1
ATOM 1845 N N . GLU A 1 236 ? 35.682 -16.889 -25.728 1.00 50.72 236 GLU A N 1
ATOM 1846 C CA . GLU A 1 236 ? 36.222 -18.241 -25.495 1.00 50.72 236 GLU A CA 1
ATOM 1847 C C . GLU A 1 236 ? 35.843 -18.826 -24.117 1.00 50.72 236 GLU A C 1
ATOM 1849 O O . GLU A 1 236 ? 35.971 -20.028 -23.902 1.00 50.72 236 GLU A O 1
ATOM 1854 N N . GLY A 1 237 ? 35.274 -18.025 -23.205 1.00 44.22 237 GLY A N 1
ATOM 1855 C CA . GLY A 1 237 ? 34.867 -18.480 -21.865 1.00 44.22 237 GLY A CA 1
ATOM 1856 C C . GLY A 1 237 ? 33.466 -19.101 -21.758 1.00 44.22 237 GLY A C 1
ATOM 1857 O O . GLY A 1 237 ? 33.166 -19.752 -20.761 1.00 44.22 237 GLY A O 1
ATOM 1858 N N . PHE A 1 238 ? 32.593 -18.930 -22.759 1.00 45.75 238 PHE A N 1
ATOM 1859 C CA . PHE A 1 238 ? 31.182 -19.355 -22.669 1.00 45.75 238 PHE A CA 1
ATOM 1860 C C . PHE A 1 238 ? 30.860 -20.695 -23.354 1.00 45.75 238 PHE A C 1
ATOM 1862 O O . PHE A 1 238 ? 29.749 -21.200 -23.214 1.00 45.75 238 PHE A O 1
ATOM 1869 N N . ALA A 1 239 ? 31.820 -21.313 -24.050 1.00 46.34 239 ALA A N 1
ATOM 1870 C CA . ALA A 1 239 ? 31.600 -22.576 -24.764 1.00 46.34 239 ALA A CA 1
ATOM 1871 C C . ALA A 1 239 ? 31.790 -23.842 -23.897 1.00 46.34 239 ALA A C 1
ATOM 1873 O O . ALA A 1 239 ? 31.480 -24.942 -24.349 1.00 46.34 239 ALA A O 1
ATOM 1874 N N . ALA A 1 240 ? 32.264 -23.718 -22.651 1.00 46.19 240 ALA A N 1
ATOM 1875 C CA . ALA A 1 240 ? 32.604 -24.874 -21.812 1.00 46.19 240 ALA A CA 1
ATOM 1876 C C . ALA A 1 240 ? 31.496 -25.333 -20.841 1.00 46.19 240 ALA A C 1
ATOM 1878 O O . ALA A 1 240 ? 31.606 -26.424 -20.290 1.00 46.19 240 ALA A O 1
ATOM 1879 N N . ASN A 1 241 ? 30.419 -24.560 -20.635 1.00 46.62 241 ASN A N 1
ATOM 1880 C CA . ASN A 1 241 ? 29.435 -24.855 -19.576 1.00 46.62 241 ASN A CA 1
ATOM 1881 C C . ASN A 1 241 ? 28.055 -25.335 -20.075 1.00 46.62 241 ASN A C 1
ATOM 1883 O O . ASN A 1 241 ? 27.108 -25.427 -19.302 1.00 46.62 241 ASN A O 1
ATOM 1887 N N . ALA A 1 242 ? 27.935 -25.670 -21.365 1.00 46.78 242 ALA A N 1
ATOM 1888 C CA . ALA A 1 242 ? 26.684 -26.133 -21.979 1.00 46.78 242 ALA A CA 1
ATOM 1889 C C . ALA A 1 242 ? 26.518 -27.670 -22.018 1.00 46.78 242 ALA A C 1
ATOM 1891 O O . ALA A 1 242 ? 25.530 -28.153 -22.554 1.00 46.78 242 ALA A O 1
ATOM 1892 N N . LYS A 1 243 ? 27.453 -28.457 -21.457 1.00 48.16 243 LYS A N 1
ATOM 1893 C CA . LYS A 1 243 ? 27.423 -29.938 -21.519 1.00 48.16 243 LYS A CA 1
ATOM 1894 C C . LYS A 1 243 ? 27.173 -30.668 -20.189 1.00 48.16 243 LYS A C 1
ATOM 1896 O O . LYS A 1 243 ? 27.231 -31.891 -20.165 1.00 48.16 243 LYS A O 1
ATOM 1901 N N . ALA A 1 244 ? 26.871 -29.965 -19.095 1.00 48.66 244 ALA A N 1
ATOM 1902 C CA . ALA A 1 244 ? 26.717 -30.587 -17.768 1.00 48.66 244 ALA A CA 1
ATOM 1903 C C . ALA A 1 244 ? 25.287 -30.550 -17.176 1.00 48.66 244 ALA A C 1
ATOM 1905 O O . ALA A 1 244 ? 25.086 -30.994 -16.048 1.00 48.66 244 ALA A O 1
ATOM 1906 N N . GLY A 1 245 ? 24.285 -30.040 -17.905 1.00 45.38 245 GLY A N 1
ATOM 1907 C CA . GLY A 1 245 ? 22.935 -29.800 -17.363 1.00 45.38 245 GLY A CA 1
ATOM 1908 C C . GLY A 1 245 ? 21.842 -30.816 -17.724 1.00 45.38 245 GLY A C 1
ATOM 1909 O O . GLY A 1 245 ? 20.790 -30.809 -17.090 1.00 45.38 245 GLY A O 1
ATOM 1910 N N . GLU A 1 246 ? 22.048 -31.699 -18.704 1.00 44.94 246 GLU A N 1
ATOM 1911 C CA . GLU A 1 246 ? 20.943 -32.472 -19.309 1.00 44.94 246 GLU A CA 1
ATOM 1912 C C . GLU A 1 246 ? 20.588 -33.802 -18.615 1.00 44.94 246 GLU A C 1
ATOM 1914 O O . GLU A 1 246 ? 19.672 -34.490 -19.049 1.00 44.94 246 GLU A O 1
ATOM 1919 N N . HIS A 1 247 ? 21.223 -34.163 -17.494 1.00 50.09 247 HIS A N 1
ATOM 1920 C CA . HIS A 1 247 ? 21.005 -35.473 -16.850 1.00 50.09 247 HIS A CA 1
ATOM 1921 C C . HIS A 1 247 ? 20.277 -35.459 -15.492 1.00 50.09 247 HIS A C 1
ATOM 1923 O O . HIS A 1 247 ? 20.353 -36.441 -14.753 1.00 50.09 247 HIS A O 1
ATOM 1929 N N . ARG A 1 248 ? 19.544 -34.393 -15.128 1.00 46.59 248 ARG A N 1
ATOM 1930 C CA . ARG A 1 248 ? 18.916 -34.319 -13.788 1.00 46.59 248 ARG A CA 1
ATOM 1931 C C . ARG A 1 248 ? 17.457 -33.857 -13.689 1.00 46.59 248 ARG A C 1
ATOM 1933 O O . ARG A 1 248 ? 17.012 -33.570 -12.584 1.00 46.59 248 ARG A O 1
ATOM 1940 N N . VAL A 1 249 ? 16.685 -33.860 -14.781 1.00 47.16 249 VAL A N 1
ATOM 1941 C CA . VAL A 1 249 ? 15.260 -33.441 -14.764 1.00 47.16 249 VAL A CA 1
ATOM 1942 C C . VAL A 1 249 ? 14.310 -34.514 -15.325 1.00 47.16 249 VAL A C 1
ATOM 1944 O O . VAL A 1 249 ? 13.374 -34.212 -16.051 1.00 47.16 249 VAL A O 1
ATOM 1947 N N . SER A 1 250 ? 14.533 -35.793 -14.996 1.00 49.66 250 SER A N 1
ATOM 1948 C CA . SER A 1 250 ? 13.645 -36.891 -15.440 1.00 49.66 250 SER A CA 1
ATOM 1949 C C . SER A 1 250 ? 13.066 -37.758 -14.309 1.00 49.66 250 SER A C 1
ATOM 1951 O O . SER A 1 250 ? 12.426 -38.764 -14.597 1.00 49.66 250 SER A O 1
ATOM 1953 N N . ALA A 1 251 ? 13.248 -37.404 -13.030 1.00 49.47 251 ALA A N 1
ATOM 1954 C CA . ALA A 1 251 ? 12.873 -38.296 -11.919 1.00 49.47 251 ALA A CA 1
ATOM 1955 C C . ALA A 1 251 ? 11.857 -37.737 -10.903 1.00 49.47 251 ALA A C 1
ATOM 1957 O O . ALA A 1 251 ? 11.539 -38.432 -9.945 1.00 49.47 251 ALA A O 1
ATOM 1958 N N . GLN A 1 252 ? 11.312 -36.526 -11.079 1.00 45.06 252 GLN A N 1
ATOM 1959 C CA . GLN A 1 252 ? 10.373 -35.940 -10.097 1.00 45.06 252 GLN A CA 1
ATOM 1960 C C . GLN A 1 252 ? 8.974 -35.607 -10.632 1.00 45.06 252 GLN A C 1
ATOM 1962 O O . GLN A 1 252 ? 8.120 -35.163 -9.871 1.00 45.06 252 GLN A O 1
ATOM 1967 N N . SER A 1 253 ? 8.684 -35.914 -11.895 1.00 44.75 253 SER A N 1
ATOM 1968 C CA . SER A 1 253 ? 7.394 -35.607 -12.537 1.00 44.75 253 SER A CA 1
ATOM 1969 C C . SER A 1 253 ? 6.381 -36.765 -12.498 1.00 44.75 253 SER A C 1
ATOM 1971 O O . SER A 1 253 ? 5.447 -36.781 -13.294 1.00 44.75 253 SER A O 1
ATOM 1973 N N . GLY A 1 254 ? 6.578 -37.765 -11.629 1.00 48.66 254 GLY A N 1
ATOM 1974 C CA . GLY A 1 254 ? 5.888 -39.062 -11.718 1.00 48.66 254 GLY A CA 1
ATOM 1975 C C . GLY A 1 254 ? 4.888 -39.424 -10.614 1.00 48.66 254 GLY A C 1
ATOM 1976 O O . GLY A 1 254 ? 4.366 -40.530 -10.667 1.00 48.66 254 GLY A O 1
ATOM 1977 N N . ILE A 1 255 ? 4.622 -38.574 -9.609 1.00 48.28 255 ILE A N 1
ATOM 1978 C CA . ILE A 1 255 ? 3.860 -39.014 -8.409 1.00 48.28 255 ILE A CA 1
ATOM 1979 C C . ILE A 1 255 ? 2.589 -38.183 -8.116 1.00 48.28 255 ILE A C 1
ATOM 1981 O O . ILE A 1 255 ? 1.760 -38.603 -7.323 1.00 48.28 255 ILE A O 1
ATOM 1985 N N . TYR A 1 256 ? 2.334 -37.068 -8.809 1.00 42.16 256 TYR A N 1
ATOM 1986 C CA . TYR A 1 256 ? 1.222 -36.157 -8.459 1.00 42.16 256 TYR A CA 1
ATOM 1987 C C . TYR A 1 256 ? 0.009 -36.165 -9.410 1.00 42.16 256 TYR A C 1
ATOM 1989 O O . TYR A 1 256 ? -0.712 -35.178 -9.481 1.00 42.16 256 TYR A O 1
ATOM 1997 N N . ASN A 1 257 ? -0.248 -37.258 -10.139 1.00 47.94 257 ASN A N 1
ATOM 1998 C CA . ASN A 1 257 ? -1.385 -37.331 -11.079 1.00 47.94 257 ASN A CA 1
ATOM 1999 C C . ASN A 1 257 ? -2.219 -38.626 -10.985 1.00 47.94 257 ASN A C 1
ATOM 2001 O O . ASN A 1 257 ? -2.698 -39.133 -11.996 1.00 47.94 257 ASN A O 1
ATOM 2005 N N . ALA A 1 258 ? -2.425 -39.161 -9.774 1.00 47.69 258 ALA A N 1
ATOM 2006 C CA . ALA A 1 258 ? -3.248 -40.364 -9.561 1.00 47.69 258 ALA A CA 1
ATOM 2007 C C . ALA A 1 258 ? -4.458 -40.194 -8.611 1.00 47.69 258 ALA A C 1
ATOM 2009 O O . ALA A 1 258 ? -5.195 -41.155 -8.411 1.00 47.69 258 ALA A O 1
ATOM 2010 N N . GLU A 1 259 ? -4.732 -38.999 -8.072 1.00 47.88 259 GLU A N 1
ATOM 2011 C CA . GLU A 1 259 ? -5.765 -38.808 -7.028 1.00 47.88 259 GLU A CA 1
ATOM 2012 C C . GLU A 1 259 ? -6.934 -37.875 -7.399 1.00 47.88 259 GLU A C 1
ATOM 2014 O O . GLU A 1 259 ? -7.699 -37.459 -6.536 1.00 47.88 259 GLU A O 1
ATOM 2019 N N . VAL A 1 260 ? -7.151 -37.595 -8.691 1.00 50.56 260 VAL A N 1
ATOM 2020 C CA . VAL A 1 260 ? -8.275 -36.753 -9.172 1.00 50.56 260 VAL A CA 1
ATOM 2021 C C . VAL A 1 260 ? -9.194 -37.521 -10.134 1.00 50.56 260 VAL A C 1
ATOM 2023 O O . VAL A 1 260 ? -9.613 -37.007 -11.165 1.00 50.56 260 VAL A O 1
ATOM 2026 N N . GLN A 1 261 ? -9.500 -38.791 -9.840 1.00 47.09 261 GLN A N 1
ATOM 2027 C CA . GLN A 1 261 ? -10.476 -39.574 -10.629 1.00 47.09 261 GLN A CA 1
ATOM 2028 C C . GLN A 1 261 ? -11.453 -40.437 -9.810 1.00 47.09 261 GLN A C 1
ATOM 2030 O O . GLN A 1 261 ? -12.166 -41.264 -10.373 1.00 47.09 261 GLN A O 1
ATOM 2035 N N . ARG A 1 262 ? -11.575 -40.239 -8.493 1.00 48.28 262 ARG A N 1
ATOM 2036 C CA . ARG A 1 262 ? -12.618 -40.908 -7.693 1.00 48.28 262 ARG A CA 1
ATOM 2037 C C . ARG A 1 262 ? -13.358 -39.898 -6.832 1.00 48.28 262 ARG A C 1
ATOM 2039 O O . ARG A 1 262 ? -12.921 -39.592 -5.733 1.00 48.28 262 ARG A O 1
ATOM 2046 N N . GLY A 1 263 ? -14.475 -39.378 -7.330 1.00 44.84 263 GLY A N 1
ATOM 2047 C CA . GLY A 1 263 ? -15.327 -38.531 -6.493 1.00 44.84 263 GLY A CA 1
ATOM 2048 C C . GLY A 1 263 ? -16.507 -37.834 -7.156 1.00 44.84 263 GLY A C 1
ATOM 2049 O O . GLY A 1 263 ? -17.147 -37.042 -6.481 1.00 44.84 263 GLY A O 1
ATOM 2050 N N . ASN A 1 264 ? -16.825 -38.094 -8.430 1.00 47.94 264 ASN A N 1
ATOM 2051 C CA . ASN A 1 264 ? -17.934 -37.403 -9.094 1.00 47.94 264 ASN A CA 1
ATOM 2052 C C . ASN A 1 264 ? -18.990 -38.375 -9.639 1.00 47.94 264 ASN A C 1
ATOM 2054 O O . ASN A 1 264 ? -19.218 -38.474 -10.839 1.00 47.94 264 ASN A O 1
ATOM 2058 N N . HIS A 1 265 ? -19.628 -39.110 -8.728 1.00 50.41 265 HIS A N 1
ATOM 2059 C CA . HIS A 1 265 ? -20.904 -39.774 -8.981 1.00 50.41 265 HIS A CA 1
ATOM 2060 C C . HIS A 1 265 ? -21.802 -39.620 -7.754 1.00 50.41 265 HIS A C 1
ATOM 2062 O O . HIS A 1 265 ? -21.548 -40.228 -6.720 1.00 50.41 265 HIS A O 1
ATOM 2068 N N . GLY A 1 266 ? -22.871 -38.837 -7.904 1.00 45.59 266 GLY A N 1
ATOM 2069 C CA . GLY A 1 266 ? -24.040 -38.907 -7.029 1.00 45.59 266 GLY A CA 1
ATOM 2070 C C . GLY A 1 266 ? -24.515 -37.561 -6.496 1.00 45.59 266 GLY A C 1
ATOM 2071 O O . GLY A 1 266 ? -24.116 -37.178 -5.407 1.00 45.59 266 GLY A O 1
ATOM 2072 N N . ALA A 1 267 ? -25.403 -36.891 -7.239 1.00 43.50 267 ALA A N 1
ATOM 2073 C CA . ALA A 1 267 ? -26.546 -36.144 -6.687 1.00 43.50 267 ALA A CA 1
ATOM 2074 C C . ALA A 1 267 ? -27.389 -35.520 -7.818 1.00 43.50 267 ALA A C 1
ATOM 2076 O O . ALA A 1 267 ? -27.473 -34.308 -7.990 1.00 43.50 267 ALA A O 1
ATOM 2077 N N . THR A 1 268 ? -28.045 -36.369 -8.603 1.00 51.62 268 THR A N 1
ATOM 2078 C CA . THR A 1 268 ? -29.331 -36.033 -9.224 1.00 51.62 268 THR A CA 1
ATOM 2079 C C . THR A 1 268 ? -30.405 -36.066 -8.141 1.00 51.62 268 THR A C 1
ATOM 2081 O O . THR A 1 268 ? -30.639 -37.148 -7.612 1.00 51.62 268 THR A O 1
ATOM 2084 N N . ALA A 1 269 ? -31.056 -34.936 -7.838 1.00 46.25 269 ALA A N 1
ATOM 2085 C CA . ALA A 1 269 ? -32.511 -34.845 -7.640 1.00 46.25 269 ALA A CA 1
ATOM 2086 C C . ALA A 1 269 ? -32.988 -33.440 -7.200 1.00 46.25 269 ALA A C 1
ATOM 2088 O O . ALA A 1 269 ? -32.345 -32.755 -6.413 1.00 46.25 269 ALA A O 1
ATOM 2089 N N . HIS A 1 270 ? -34.207 -33.129 -7.651 1.00 49.44 270 HIS A N 1
ATOM 2090 C CA . HIS A 1 270 ? -35.186 -32.161 -7.137 1.00 49.44 270 HIS A CA 1
ATOM 2091 C C . HIS A 1 270 ? -35.193 -30.696 -7.619 1.00 49.44 270 HIS A C 1
ATOM 2093 O O . HIS A 1 270 ? -34.732 -29.760 -6.980 1.00 49.44 270 HIS A O 1
ATOM 2099 N N . ALA A 1 271 ? -35.910 -30.546 -8.736 1.00 48.34 271 ALA A N 1
ATOM 2100 C CA . ALA A 1 271 ? -36.919 -29.535 -9.058 1.00 48.34 271 ALA A CA 1
ATOM 2101 C C . ALA A 1 271 ? -37.530 -28.696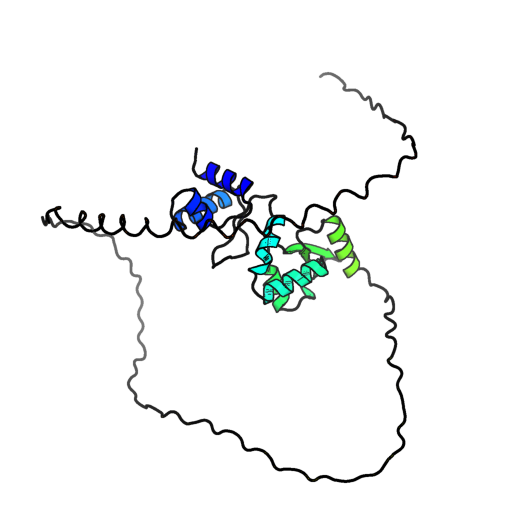 -7.909 1.00 48.34 271 ALA A C 1
ATOM 2103 O O . ALA A 1 271 ? -37.984 -29.248 -6.907 1.00 48.34 271 ALA A O 1
ATOM 2104 N N . ARG A 1 272 ? -37.687 -27.388 -8.182 1.00 46.38 272 ARG A N 1
ATOM 2105 C CA . ARG A 1 272 ? -38.846 -26.481 -7.946 1.00 46.38 272 ARG A CA 1
ATOM 2106 C C . ARG A 1 272 ? -38.348 -25.063 -8.289 1.00 46.38 272 ARG A C 1
ATOM 2108 O O . ARG A 1 272 ? -37.447 -24.562 -7.640 1.00 46.38 272 ARG A O 1
ATOM 2115 N N . GLY A 1 273 ? -38.740 -24.440 -9.398 1.00 49.69 273 GLY A N 1
ATOM 2116 C CA . GLY A 1 273 ? -40.093 -23.936 -9.621 1.00 49.69 273 GLY A CA 1
ATOM 2117 C C . GLY A 1 273 ? -40.256 -22.573 -8.939 1.00 49.69 273 GLY A C 1
ATOM 2118 O O . GLY A 1 273 ? -40.907 -22.514 -7.905 1.00 49.69 273 GLY A O 1
ATOM 2119 N N . TYR A 1 274 ? -39.657 -21.508 -9.490 1.00 50.50 274 TYR A N 1
ATOM 2120 C CA . TYR A 1 274 ? -39.960 -20.127 -9.097 1.00 50.50 274 TYR A CA 1
ATOM 2121 C C . TYR A 1 274 ? -40.440 -19.318 -10.302 1.00 50.50 274 TYR A C 1
ATOM 2123 O O . TYR A 1 274 ? -39.677 -18.827 -11.129 1.00 50.50 274 TYR A O 1
ATOM 2131 N N . ASP A 1 275 ? -41.767 -19.337 -10.364 1.00 53.53 275 ASP A N 1
ATOM 2132 C CA . ASP A 1 275 ? -42.744 -18.382 -10.870 1.00 53.53 275 ASP A CA 1
ATOM 2133 C C . ASP A 1 275 ? -42.205 -16.996 -11.275 1.00 53.53 275 ASP A C 1
ATOM 2135 O O . ASP A 1 275 ? -41.645 -16.241 -10.476 1.00 53.53 275 ASP A O 1
ATOM 2139 N N . ALA A 1 276 ? -42.440 -16.674 -12.544 1.00 54.19 276 ALA A N 1
ATOM 2140 C CA . ALA A 1 276 ? -42.233 -15.377 -13.151 1.00 54.19 276 ALA A CA 1
ATOM 2141 C C . ALA A 1 276 ? -43.380 -14.436 -12.760 1.00 54.19 276 ALA A C 1
ATOM 2143 O O . ALA A 1 276 ? -44.523 -14.638 -13.162 1.00 54.19 276 ALA A O 1
ATOM 2144 N N . ARG A 1 277 ? -43.070 -13.351 -12.047 1.00 56.56 277 ARG A N 1
ATOM 2145 C CA . ARG A 1 277 ? -43.971 -12.195 -11.947 1.00 56.56 277 ARG A CA 1
ATOM 2146 C C . ARG A 1 277 ? -43.259 -10.946 -12.420 1.00 56.56 277 ARG A C 1
ATOM 2148 O O . ARG A 1 277 ? -42.445 -10.363 -11.712 1.00 56.56 277 ARG A O 1
ATOM 2155 N N . GLN A 1 278 ? -43.597 -10.562 -13.646 1.00 54.53 278 GLN A N 1
ATOM 2156 C CA . GLN A 1 278 ? -43.475 -9.188 -14.103 1.00 54.53 278 GLN A CA 1
ATOM 2157 C C . GLN A 1 278 ? -44.399 -8.286 -13.277 1.00 54.53 278 GLN A C 1
ATOM 2159 O O . GLN A 1 278 ? -45.520 -8.686 -12.957 1.00 54.53 278 GLN A O 1
ATOM 2164 N N . PRO A 1 279 ? -43.985 -7.042 -13.028 1.00 64.81 279 PRO A N 1
ATOM 2165 C CA . PRO A 1 279 ? -44.921 -5.935 -13.001 1.00 64.81 279 PRO A CA 1
ATOM 2166 C C . PRO A 1 279 ? -44.731 -5.070 -14.252 1.00 64.81 279 PRO A C 1
ATOM 2168 O O . PRO A 1 279 ? -43.743 -4.348 -14.391 1.00 64.81 279 PRO A O 1
ATOM 2171 N N . GLU A 1 280 ? -45.712 -5.138 -15.154 1.00 57.88 280 GLU A N 1
ATOM 2172 C CA . GLU A 1 280 ? -45.968 -4.077 -16.123 1.00 57.88 280 GLU A CA 1
ATOM 2173 C C . GLU A 1 280 ? -46.328 -2.796 -15.357 1.00 57.88 280 GLU A C 1
ATOM 2175 O O . GLU A 1 280 ? -47.344 -2.728 -14.666 1.00 57.88 280 GLU A O 1
ATOM 2180 N N . GLY A 1 281 ? -45.471 -1.783 -15.460 1.00 59.75 281 GLY A N 1
ATOM 2181 C CA . GLY A 1 281 ? -45.671 -0.452 -14.891 1.00 59.75 281 GLY A CA 1
ATOM 2182 C C . GLY A 1 281 ? -45.655 0.599 -15.991 1.00 59.75 281 GLY A C 1
ATOM 2183 O O . GLY A 1 281 ? -44.644 1.248 -16.233 1.00 59.75 281 GLY A O 1
ATOM 2184 N N . ARG A 1 282 ? -46.791 0.713 -16.676 1.00 55.72 282 ARG A N 1
ATOM 2185 C CA . ARG A 1 282 ? -47.151 1.718 -17.680 1.00 55.72 282 ARG A CA 1
ATOM 2186 C C . ARG A 1 282 ? -47.560 3.023 -16.979 1.00 55.72 282 ARG A C 1
ATOM 2188 O O . ARG A 1 282 ? -48.503 2.999 -16.201 1.00 55.72 282 ARG A O 1
ATOM 2195 N N . ALA A 1 283 ? -46.897 4.138 -17.283 1.00 60.53 283 ALA A N 1
ATOM 2196 C CA . ALA A 1 283 ? -47.407 5.509 -17.107 1.00 60.53 283 ALA A CA 1
ATOM 2197 C C . ALA A 1 283 ? -46.540 6.438 -17.980 1.00 60.53 283 ALA A C 1
ATOM 2199 O O . ALA A 1 283 ? -45.358 6.626 -17.715 1.00 60.53 283 ALA A O 1
ATOM 2200 N N . GLU A 1 284 ? -46.963 6.714 -19.212 1.00 58.72 284 GLU A N 1
ATOM 2201 C CA . GLU A 1 284 ? -47.707 7.929 -19.587 1.00 58.72 284 GLU A CA 1
ATOM 2202 C C . GLU A 1 284 ? -46.873 9.213 -19.472 1.00 58.72 284 GLU A C 1
ATOM 2204 O O . GLU A 1 284 ? -46.750 9.835 -18.423 1.00 58.72 284 GLU A O 1
ATOM 2209 N N . ALA A 1 285 ? -46.330 9.618 -20.620 1.00 65.38 285 ALA A N 1
ATOM 2210 C CA . ALA A 1 285 ? -45.969 10.997 -20.901 1.00 65.38 285 ALA A CA 1
ATOM 2211 C C . ALA A 1 285 ? -47.229 11.793 -21.283 1.00 65.38 285 ALA A C 1
ATOM 2213 O O . ALA A 1 285 ? -48.068 11.258 -22.015 1.00 65.38 285 ALA A O 1
ATOM 2214 N N . PRO A 1 286 ? -47.314 13.086 -20.942 1.00 71.38 286 PRO A N 1
ATOM 2215 C CA . PRO A 1 286 ? -48.080 14.038 -21.722 1.00 71.38 286 PRO A CA 1
ATOM 2216 C C . PRO A 1 286 ? -47.175 14.904 -22.605 1.00 71.38 286 PRO A C 1
ATOM 2218 O O . PRO A 1 286 ? -46.062 15.291 -22.248 1.00 71.38 286 PRO A O 1
ATOM 2221 N N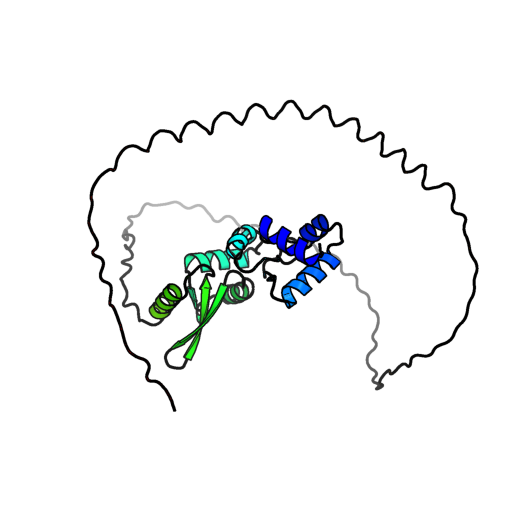 . ARG A 1 287 ? -47.725 15.160 -23.789 1.00 65.19 287 ARG A N 1
ATOM 2222 C CA . ARG A 1 287 ? -47.274 16.046 -24.858 1.00 65.19 287 ARG A CA 1
ATOM 2223 C C . ARG A 1 287 ? -47.327 17.527 -24.457 1.00 65.19 287 ARG A C 1
ATOM 2225 O O . ARG A 1 287 ? -48.162 17.905 -23.647 1.00 65.19 287 ARG A O 1
ATOM 2232 N N . GLU A 1 288 ? -46.484 18.294 -25.150 1.00 64.50 288 GLU A N 1
ATOM 2233 C CA . GLU A 1 288 ? -46.690 19.655 -25.684 1.00 64.50 288 GLU A CA 1
ATOM 2234 C C . GLU A 1 288 ? -47.276 20.751 -24.776 1.00 64.50 288 GLU A C 1
ATOM 2236 O O . GLU A 1 288 ? -48.463 20.753 -24.459 1.00 64.50 288 GLU A O 1
ATOM 2241 N N . ALA A 1 289 ? -46.457 21.780 -24.530 1.00 64.00 289 ALA A N 1
ATOM 2242 C CA . ALA A 1 289 ? -46.697 23.153 -24.994 1.00 64.00 289 ALA A CA 1
ATOM 2243 C C . ALA A 1 289 ? -45.369 23.925 -25.031 1.00 64.00 289 ALA A C 1
ATOM 2245 O O . ALA A 1 289 ? -44.577 23.762 -24.074 1.00 64.00 289 ALA A O 1
#

Secondary structure (DSSP, 8-state):
--HHHHHHHHHHHH-SB-HHHHHHHHTS-HHHHHHHHHHHHHTTSSEEEEEEETTEEEEE-TT-GGGGGGGGGGS-HHHHHHHHHHHHHSEEEGGGS-HHHHHHHHH-TTTEEEEEEEETTEEEEEEEETTS-HHHHHHHHHHHHS--------------------------PPPPPPPPPPPPPPPP------------------------------------SSSTTTSSSSSSSSSSSSSSSTTSSSSSSSSSSSSSSS----------------------PPP--

Sequence (289 aa):
MDSYQRIVQFMKLKGPVLPVQVAKELSTNSILASAMLSDLASQKQVKISSVKVGGSPLYFLPGQERLLEEFAHHLNEKDKRTYDFLQEKGVVKEDRADPLTRVSLRAIKDFAVPLEAEVKGVKHLFWKWYLLDDIVAKDLIMRFFVPKEEEGHVSPAPPSPAPLPPAEGPAQKPQAPVPSPKPKELPELSASVAETAQSQEDGPFKREQKREESGEHTGEPAKGDVMERAARAQREGFAANAKAGEHRVSAQSGIYNAEVQRGNHGATAHARGYDARQPEGRAEAPREA

Solvent-accessible surface area (backbone atoms only — not comparable to full-atom values): 19995 Å² total; per-residue (Å²): 131,59,70,68,58,53,51,55,53,50,36,73,76,72,40,69,42,43,36,62,56,50,7,62,76,69,75,52,52,44,66,60,31,41,50,55,50,50,51,37,33,76,70,66,64,31,44,77,42,66,59,44,61,95,86,41,52,33,35,31,49,86,89,48,67,76,64,51,61,80,52,48,82,58,46,53,74,71,39,37,55,39,48,54,50,38,64,73,61,39,60,45,50,53,92,80,44,53,76,67,47,50,54,28,48,69,53,42,51,76,50,33,39,79,43,81,46,76,56,96,88,43,79,43,54,30,37,31,27,62,89,58,53,70,68,60,51,49,52,57,54,48,57,74,70,48,82,74,74,77,80,76,79,75,70,81,70,77,81,81,83,80,80,88,85,89,81,85,86,79,90,83,80,91,79,80,84,82,80,81,84,78,82,79,86,74,84,87,83,86,76,89,83,82,90,84,80,88,81,89,83,89,82,86,84,81,77,79,90,81,84,83,89,86,81,91,76,92,80,86,76,86,90,78,91,69,74,73,72,66,66,62,67,66,70,72,70,68,78,77,75,81,82,80,73,90,88,77,87,85,83,81,90,81,81,89,86,80,83,89,82,82,84,90,82,90,81,90,82,81,90,82,90,81,82,88,77,84,78,90,82,88,79,84,83,84,80,90,133